Protein AF-A0A6A6HVJ6-F1 (afdb_monomer_lite)

Structure (mmCIF, N/CA/C/O backbone):
data_AF-A0A6A6HVJ6-F1
#
_entry.id   AF-A0A6A6HVJ6-F1
#
loop_
_atom_site.group_PDB
_atom_site.id
_atom_site.type_symbol
_atom_site.label_atom_id
_atom_site.label_alt_id
_atom_site.label_comp_id
_atom_site.label_asym_id
_atom_site.label_entity_id
_atom_site.label_seq_id
_atom_site.pdbx_PDB_ins_code
_atom_site.Cartn_x
_atom_site.Cartn_y
_atom_site.Cartn_z
_atom_site.occupancy
_atom_site.B_iso_or_equiv
_atom_site.auth_seq_id
_atom_site.auth_comp_id
_atom_site.auth_asym_id
_atom_site.auth_atom_id
_atom_site.pdbx_PDB_model_num
ATOM 1 N N . MET A 1 1 ? 24.520 -1.876 -23.883 1.00 37.31 1 MET A N 1
ATOM 2 C CA . MET A 1 1 ? 23.430 -0.886 -24.008 1.00 37.31 1 MET A CA 1
ATOM 3 C C . MET A 1 1 ? 22.952 -0.603 -22.599 1.00 37.31 1 MET A C 1
ATOM 5 O O . MET A 1 1 ? 22.192 -1.388 -22.052 1.00 37.31 1 MET A O 1
ATOM 9 N N . ASP A 1 2 ? 23.502 0.445 -21.994 1.00 38.22 2 ASP A N 1
ATOM 10 C CA . ASP A 1 2 ? 23.197 0.865 -20.628 1.00 38.22 2 ASP A CA 1
ATOM 11 C C . ASP A 1 2 ? 21.899 1.677 -20.615 1.00 38.22 2 ASP A C 1
ATOM 13 O O . ASP A 1 2 ? 21.881 2.836 -21.022 1.00 38.22 2 ASP A O 1
ATOM 17 N N . ILE A 1 3 ? 20.803 1.066 -20.157 1.00 42.09 3 ILE A N 1
ATOM 18 C CA . ILE A 1 3 ? 19.499 1.728 -19.949 1.00 42.09 3 ILE A CA 1
ATOM 19 C C . ILE A 1 3 ? 19.218 1.861 -18.440 1.00 42.09 3 ILE A C 1
ATOM 21 O O . ILE A 1 3 ? 18.097 1.693 -17.975 1.00 42.09 3 ILE A O 1
ATOM 25 N N . ALA A 1 4 ? 20.259 2.138 -17.649 1.00 41.81 4 ALA A N 1
ATOM 26 C CA . ALA A 1 4 ? 20.163 2.294 -16.192 1.00 41.81 4 ALA A CA 1
ATOM 27 C C . ALA A 1 4 ? 20.229 3.765 -15.721 1.00 41.81 4 ALA A C 1
ATOM 29 O O . ALA A 1 4 ? 20.281 4.031 -14.525 1.00 41.81 4 ALA A O 1
ATOM 30 N N . GLY A 1 5 ? 20.250 4.738 -16.640 1.00 39.44 5 GLY A N 1
ATOM 31 C CA . GLY A 1 5 ? 20.616 6.125 -16.315 1.00 39.44 5 GLY A CA 1
ATOM 32 C C . GLY A 1 5 ? 19.480 7.134 -16.121 1.00 39.44 5 GLY A C 1
ATOM 33 O O . GLY A 1 5 ? 19.751 8.261 -15.715 1.00 39.44 5 GLY A O 1
ATOM 34 N N . LEU A 1 6 ? 18.223 6.799 -16.425 1.00 41.31 6 LEU A N 1
ATOM 35 C CA . LEU A 1 6 ? 17.161 7.805 -16.550 1.00 41.31 6 LEU A CA 1
ATOM 36 C C . LEU A 1 6 ? 15.852 7.323 -15.916 1.00 41.31 6 LEU A C 1
ATOM 38 O O . LEU A 1 6 ? 15.055 6.686 -16.592 1.00 41.31 6 LEU A O 1
ATOM 42 N N . SER A 1 7 ? 15.656 7.602 -14.618 1.00 50.16 7 SER A N 1
ATOM 43 C CA . SER A 1 7 ? 14.341 7.856 -13.976 1.00 50.16 7 SER A CA 1
ATOM 44 C C . SER A 1 7 ? 14.437 7.981 -12.436 1.00 50.16 7 SER A C 1
ATOM 46 O O . SER A 1 7 ? 13.624 7.428 -11.704 1.00 50.16 7 SER A O 1
ATOM 48 N N . LEU A 1 8 ? 15.421 8.705 -11.894 1.00 47.09 8 LEU A N 1
ATOM 49 C CA . LEU A 1 8 ? 15.424 9.069 -10.459 1.00 47.09 8 LEU A CA 1
ATOM 50 C C . LEU A 1 8 ? 15.296 10.581 -10.224 1.00 47.09 8 LEU A C 1
ATOM 52 O O . LEU A 1 8 ? 14.905 11.008 -9.142 1.00 47.09 8 LEU A O 1
ATOM 56 N N . ARG A 1 9 ? 15.559 11.417 -11.240 1.00 44.53 9 ARG A N 1
ATOM 57 C CA . ARG A 1 9 ? 15.509 12.880 -11.082 1.00 44.53 9 ARG A CA 1
ATOM 58 C C . ARG A 1 9 ? 14.092 13.460 -11.028 1.00 44.53 9 ARG A C 1
ATOM 60 O O . ARG A 1 9 ? 13.904 14.429 -10.304 1.00 44.53 9 ARG A O 1
ATOM 67 N N . SER A 1 10 ? 13.098 12.862 -11.691 1.00 49.53 10 SER A N 1
ATOM 68 C CA . SER A 1 10 ? 11.711 13.363 -11.603 1.00 49.53 10 SER A CA 1
ATOM 69 C C . SER A 1 10 ? 11.019 13.013 -10.285 1.00 49.53 10 SER A C 1
ATOM 71 O O . SER A 1 10 ? 10.185 13.786 -9.825 1.00 49.53 10 SER A O 1
ATOM 73 N N . TYR A 1 11 ? 11.413 11.924 -9.615 1.00 47.44 11 TYR A N 1
ATOM 74 C CA . TYR A 1 11 ? 10.912 11.634 -8.267 1.00 47.44 11 TYR A CA 1
ATOM 75 C C . TYR A 1 11 ? 11.617 12.464 -7.193 1.00 47.44 11 TYR A C 1
ATOM 77 O O . TYR A 1 11 ? 10.998 12.767 -6.184 1.00 47.44 11 TYR A O 1
ATOM 85 N N . ALA A 1 12 ? 12.853 12.931 -7.410 1.00 47.81 12 ALA A N 1
ATOM 86 C CA . ALA A 1 12 ? 13.551 13.805 -6.459 1.00 47.81 12 ALA A CA 1
ATOM 87 C C . ALA A 1 12 ? 12.867 15.175 -6.251 1.00 47.81 12 ALA A C 1
ATOM 89 O O . ALA A 1 12 ? 13.083 15.813 -5.224 1.00 47.81 12 ALA A O 1
ATOM 90 N N . ALA A 1 13 ? 12.011 15.618 -7.180 1.00 50.09 13 ALA A N 1
ATOM 91 C CA . ALA A 1 13 ? 11.194 16.819 -6.986 1.00 50.09 13 ALA A CA 1
ATOM 92 C C . ALA A 1 13 ? 10.044 16.611 -5.973 1.00 50.09 13 ALA A C 1
ATOM 94 O O . ALA A 1 13 ? 9.566 17.584 -5.390 1.00 50.09 13 ALA A O 1
ATOM 95 N N . TYR A 1 14 ? 9.639 15.359 -5.717 1.00 49.19 14 TYR A N 1
ATOM 96 C CA . TYR A 1 14 ? 8.578 14.998 -4.764 1.00 49.19 14 TYR A CA 1
ATOM 97 C C . TYR A 1 14 ? 9.085 14.222 -3.538 1.00 49.19 14 TYR A C 1
ATOM 99 O O . TYR A 1 14 ? 8.512 14.343 -2.456 1.00 49.19 14 TYR A O 1
ATOM 107 N N . ALA A 1 15 ? 10.193 13.494 -3.666 1.00 46.84 15 ALA A N 1
ATOM 108 C CA . ALA A 1 15 ? 10.916 12.846 -2.582 1.00 46.84 15 ALA A CA 1
ATOM 109 C C . ALA A 1 15 ? 11.767 13.886 -1.842 1.00 46.84 15 ALA A C 1
ATOM 111 O O . ALA A 1 15 ? 12.997 13.901 -1.906 1.00 46.84 15 ALA A O 1
ATOM 112 N N . ARG A 1 16 ? 11.096 14.797 -1.130 1.00 42.62 16 ARG A N 1
ATOM 113 C CA . ARG A 1 16 ? 11.750 15.534 -0.049 1.00 42.62 16 ARG A CA 1
ATOM 114 C C . ARG A 1 16 ? 12.211 14.471 0.963 1.00 42.62 16 ARG A C 1
ATOM 116 O O . ARG A 1 16 ? 11.400 13.595 1.271 1.00 42.62 16 ARG A O 1
ATOM 123 N N . PRO A 1 17 ? 13.466 14.497 1.453 1.00 40.41 17 PRO A N 1
ATOM 124 C CA . PRO A 1 17 ? 13.902 13.556 2.478 1.00 40.41 17 PRO A CA 1
ATOM 125 C C . PRO A 1 17 ? 12.866 13.544 3.600 1.00 40.41 17 PRO A C 1
ATOM 127 O O . PRO A 1 17 ? 12.348 14.610 3.951 1.00 40.41 17 PRO A O 1
ATOM 130 N N . GLN A 1 18 ? 12.553 12.350 4.112 1.00 46.31 18 GLN A N 1
ATOM 131 C CA . GLN A 1 18 ? 11.909 12.155 5.408 1.00 46.31 18 GLN A CA 1
ATOM 132 C C . GLN A 1 18 ? 12.792 12.849 6.446 1.00 46.31 18 GLN A C 1
ATOM 134 O O . GLN A 1 18 ? 13.685 12.266 7.051 1.00 46.31 18 GLN A O 1
ATOM 139 N N . GLN A 1 19 ? 12.625 14.161 6.532 1.00 39.00 19 GLN A N 1
ATOM 140 C CA . GLN A 1 19 ? 13.153 14.987 7.579 1.00 39.00 19 GLN A CA 1
ATOM 141 C C . GLN A 1 19 ? 12.437 14.465 8.812 1.00 39.00 19 GLN A C 1
ATOM 143 O O . GLN A 1 19 ? 11.209 14.524 8.856 1.00 39.00 19 GLN A O 1
ATOM 148 N N . GLU A 1 20 ? 13.193 13.888 9.749 1.00 42.94 20 GLU A N 1
ATOM 149 C CA . GLU A 1 20 ? 12.744 13.720 11.125 1.00 42.94 20 GLU A CA 1
ATOM 150 C C . GLU A 1 20 ? 12.058 15.030 11.512 1.00 42.94 20 GLU A C 1
ATOM 152 O O . GLU A 1 20 ? 12.717 16.058 11.697 1.00 42.94 20 GLU A O 1
ATOM 157 N N . GLU A 1 21 ? 10.725 15.039 11.526 1.00 45.41 21 GLU A N 1
ATOM 158 C CA . GLU A 1 21 ? 9.978 16.163 12.052 1.00 45.41 21 GLU A CA 1
ATOM 159 C C . GLU A 1 21 ? 10.226 16.137 13.554 1.00 45.41 21 GLU A C 1
ATOM 161 O O . GLU A 1 21 ? 9.502 15.525 14.338 1.00 45.41 21 GLU A O 1
ATOM 166 N N . SER A 1 22 ? 11.312 16.798 13.956 1.00 46.75 22 SER A N 1
ATOM 167 C CA . SER A 1 22 ? 11.475 17.304 15.301 1.00 46.75 22 SER A CA 1
ATOM 168 C C . SER A 1 22 ? 10.216 18.110 15.597 1.00 46.75 22 SER A C 1
ATOM 170 O O . SER A 1 22 ? 9.992 19.179 15.021 1.00 46.75 22 SER A O 1
ATOM 172 N N . PHE A 1 23 ? 9.375 17.531 16.443 1.00 45.88 23 PHE A N 1
ATOM 173 C CA . PHE A 1 23 ? 8.134 18.083 16.949 1.00 45.88 23 PHE A CA 1
ATOM 174 C C . PHE A 1 23 ? 8.335 19.563 17.296 1.00 45.88 23 PHE A C 1
ATOM 176 O O . PHE A 1 23 ? 9.091 19.896 18.208 1.00 45.88 23 PHE A O 1
ATOM 183 N N . ASN A 1 24 ? 7.713 20.455 16.526 1.00 43.78 24 ASN A N 1
ATOM 184 C CA . ASN A 1 24 ? 7.862 21.897 16.673 1.00 43.78 24 ASN A CA 1
ATOM 185 C C . ASN A 1 24 ? 6.643 22.414 17.466 1.00 43.78 24 ASN A C 1
ATOM 187 O O . ASN A 1 24 ? 5.562 22.544 16.890 1.00 43.78 24 ASN A O 1
ATOM 191 N N . PRO A 1 25 ? 6.748 22.689 18.782 1.00 51.06 25 PRO A N 1
ATOM 192 C CA . PRO A 1 25 ? 5.587 22.943 19.648 1.00 51.06 25 PRO A CA 1
ATOM 193 C C . PRO A 1 25 ? 4.913 24.317 19.450 1.00 51.06 25 PRO A C 1
ATOM 195 O O . PRO A 1 25 ? 4.050 24.693 20.237 1.00 51.06 25 PRO A O 1
ATOM 198 N N . TRP A 1 26 ? 5.277 25.081 18.415 1.00 49.66 26 TRP A N 1
ATOM 199 C CA . TRP A 1 26 ? 4.884 26.489 18.267 1.00 49.66 26 TRP A CA 1
ATOM 200 C C . TRP A 1 26 ? 3.811 26.777 17.202 1.00 49.66 26 TRP A C 1
ATOM 202 O O . TRP A 1 26 ? 3.465 27.937 17.002 1.00 49.66 26 TRP A O 1
ATOM 212 N N . LEU A 1 27 ? 3.226 25.759 16.560 1.00 50.38 27 LEU A N 1
ATOM 213 C CA . LEU A 1 27 ? 2.151 25.933 15.560 1.00 50.38 27 LEU A CA 1
ATOM 214 C C . LEU A 1 27 ? 0.744 25.548 16.057 1.00 50.38 27 LEU A C 1
ATOM 216 O O . LEU A 1 27 ? -0.148 25.263 15.265 1.00 50.38 27 LEU A O 1
ATOM 220 N N . ALA A 1 28 ? 0.508 25.613 17.369 1.00 47.09 28 ALA A N 1
ATOM 221 C CA . ALA A 1 28 ? -0.834 25.571 17.952 1.00 47.09 28 ALA A CA 1
ATOM 222 C C . ALA A 1 28 ? -1.343 26.993 18.256 1.00 47.09 28 ALA A C 1
ATOM 224 O O . ALA A 1 28 ? -1.567 27.361 19.407 1.00 47.09 28 ALA A O 1
ATOM 225 N N . SER A 1 29 ? -1.513 27.821 17.225 1.00 55.47 29 SER A N 1
ATOM 226 C CA . SER A 1 29 ? -2.163 29.134 17.346 1.00 55.47 29 SER A CA 1
ATOM 227 C C . SER A 1 29 ? -3.216 29.324 16.251 1.00 55.47 29 SER A C 1
ATOM 229 O O . SER A 1 29 ? -3.103 30.151 15.354 1.00 55.47 29 SER A O 1
ATOM 231 N N . GLY A 1 30 ? -4.286 28.530 16.353 1.00 41.16 30 GLY A N 1
ATOM 232 C CA . GLY A 1 30 ? -5.532 28.694 15.604 1.00 41.16 30 GLY A CA 1
ATOM 233 C C . GLY A 1 30 ? -6.739 28.292 16.471 1.00 41.16 30 GLY A C 1
ATOM 234 O O . GLY A 1 30 ? -6.622 27.359 17.267 1.00 41.16 30 GLY A O 1
ATOM 235 N N . PRO A 1 31 ? -7.893 28.978 16.371 1.00 43.53 31 PRO A N 1
ATOM 236 C CA . PRO A 1 31 ? -8.932 29.043 17.415 1.00 43.53 31 PRO A CA 1
ATOM 237 C C . PRO A 1 31 ? -9.803 27.783 17.619 1.00 43.53 31 PRO A C 1
ATOM 239 O O . PRO A 1 31 ? -10.848 27.863 18.258 1.00 43.53 31 PRO A O 1
ATOM 242 N N . ILE A 1 32 ? -9.383 26.605 17.150 1.00 44.62 32 ILE A N 1
ATOM 243 C CA . ILE A 1 32 ? -10.131 25.340 17.327 1.00 44.62 32 ILE A CA 1
ATOM 244 C C . ILE A 1 32 ? -9.675 24.573 18.592 1.00 44.62 32 ILE A C 1
ATOM 246 O O . ILE A 1 32 ? -10.162 23.491 18.893 1.00 44.62 32 ILE A O 1
ATOM 250 N N . ALA A 1 33 ? -8.812 25.167 19.424 1.00 43.62 33 ALA A N 1
ATOM 251 C CA . ALA A 1 33 ? -8.466 24.637 20.751 1.00 43.62 33 ALA A CA 1
ATOM 252 C C . ALA A 1 33 ? -9.385 25.131 21.895 1.00 43.62 33 ALA A C 1
ATOM 254 O O . ALA A 1 33 ? -9.113 24.863 23.066 1.00 43.62 33 ALA A O 1
ATOM 255 N N . ILE A 1 34 ? -10.500 25.813 21.601 1.00 45.81 34 ILE A N 1
ATOM 256 C CA . ILE A 1 34 ? -11.494 26.220 22.614 1.00 45.81 34 ILE A CA 1
ATOM 257 C C . ILE A 1 34 ? -12.545 25.114 22.788 1.00 45.81 34 ILE A C 1
ATOM 259 O O . ILE A 1 34 ? -13.734 25.308 22.575 1.00 45.81 34 ILE A O 1
ATOM 263 N N . LEU A 1 35 ? -12.099 23.915 23.152 1.00 41.91 35 LEU A N 1
ATOM 264 C CA . LEU A 1 35 ? -12.970 22.917 23.792 1.00 41.91 35 LEU A CA 1
ATOM 265 C C . LEU A 1 35 ? -12.212 21.922 24.681 1.00 41.91 35 LEU A C 1
ATOM 267 O O . LEU A 1 35 ? -12.839 21.159 25.405 1.00 41.91 35 LEU A O 1
ATOM 271 N N . GLN A 1 36 ? -10.877 21.997 24.734 1.00 45.00 36 GLN A N 1
ATOM 272 C CA . GLN A 1 36 ? -10.048 21.204 25.653 1.00 45.00 36 GLN A CA 1
ATOM 273 C C . GLN A 1 36 ? -9.390 22.017 26.783 1.00 45.00 36 GLN A C 1
ATOM 275 O O . GLN A 1 36 ? -8.525 21.508 27.489 1.00 45.00 36 GLN A O 1
ATOM 280 N N . VAL A 1 37 ? -9.824 23.264 27.004 1.00 40.09 37 VAL A N 1
ATOM 281 C CA . VAL A 1 37 ? -9.309 24.134 28.086 1.00 40.09 37 VAL A CA 1
ATOM 282 C C . VAL A 1 37 ? -10.332 24.366 29.215 1.00 40.09 37 VAL A C 1
ATOM 284 O O . VAL A 1 37 ? -9.976 24.876 30.271 1.00 40.09 37 VAL A O 1
ATOM 287 N N . ILE A 1 38 ? -11.576 23.889 29.088 1.00 42.94 38 ILE A N 1
ATOM 288 C CA . ILE A 1 38 ? -12.600 23.979 30.153 1.00 42.94 38 ILE A CA 1
ATOM 289 C C . ILE A 1 38 ? -12.773 22.625 30.867 1.00 42.94 38 ILE A C 1
ATOM 291 O O . ILE A 1 38 ? -13.880 22.150 31.061 1.00 42.94 38 ILE A O 1
ATOM 295 N N . LEU A 1 39 ? -11.675 21.958 31.230 1.00 44.72 39 LEU A N 1
ATOM 296 C CA . LEU A 1 39 ? -11.676 20.871 32.232 1.00 44.72 39 LEU A CA 1
ATOM 297 C C . LEU A 1 39 ? -10.407 20.896 33.107 1.00 44.72 39 LEU A C 1
ATOM 299 O O . LEU A 1 39 ? -9.991 19.882 33.662 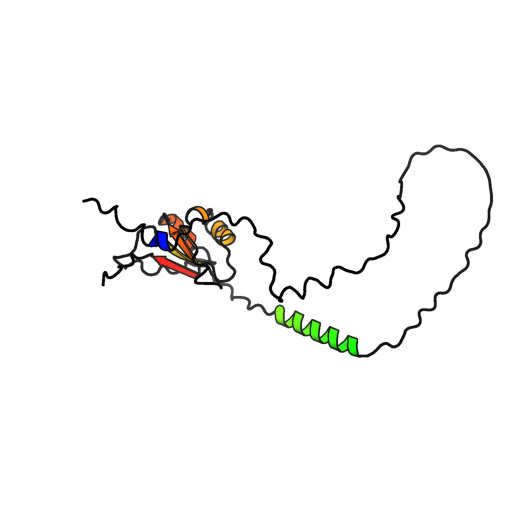1.00 44.72 39 LEU A O 1
ATOM 303 N N . ARG A 1 40 ? -9.757 22.057 33.239 1.00 50.00 40 ARG A N 1
ATOM 304 C CA . ARG A 1 40 ? -8.619 22.247 34.152 1.00 50.00 40 ARG A CA 1
ATOM 305 C C . ARG A 1 40 ? -8.670 23.613 34.821 1.00 50.00 40 ARG A C 1
ATOM 307 O O . ARG A 1 40 ? -7.790 24.428 34.602 1.00 50.00 40 ARG A O 1
ATOM 314 N N . HIS A 1 41 ? -9.697 23.869 35.623 1.00 47.16 41 HIS A N 1
ATOM 315 C CA . HIS A 1 41 ? -9.572 24.780 36.764 1.00 47.16 41 HIS A CA 1
ATOM 316 C C . HIS A 1 41 ? -10.798 24.659 37.677 1.00 47.16 41 HIS A C 1
ATOM 318 O O . HIS A 1 41 ? -11.605 25.571 37.784 1.00 47.16 41 HIS A O 1
ATOM 324 N N . GLU A 1 42 ? -10.923 23.535 38.378 1.00 43.47 42 GLU A N 1
ATOM 325 C CA . GLU A 1 42 ? -11.454 23.602 39.738 1.00 43.47 42 GLU A CA 1
ATOM 326 C C . GLU A 1 42 ? -10.348 23.128 40.669 1.00 43.47 42 GLU A C 1
ATOM 328 O O . GLU A 1 42 ? -10.044 21.942 40.787 1.00 43.47 42 GLU A O 1
ATOM 333 N N . SER A 1 43 ? -9.675 24.111 41.265 1.00 47.31 43 SER A N 1
ATOM 334 C CA . SER A 1 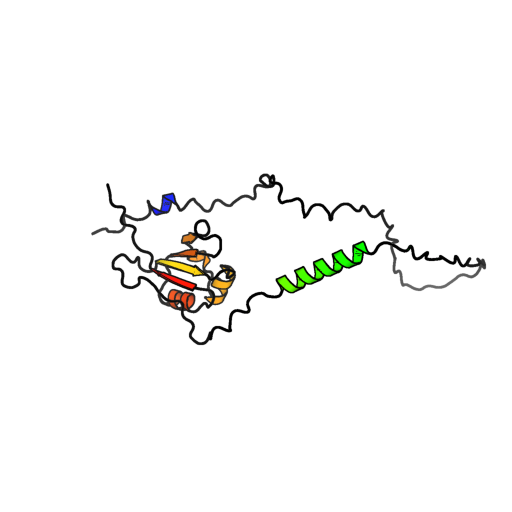43 ? -8.837 23.916 42.432 1.00 47.31 43 SER A CA 1
ATOM 335 C C . SER A 1 43 ? -9.733 23.411 43.560 1.00 47.31 43 SER A C 1
ATOM 337 O O . SER A 1 43 ? -10.387 24.194 44.252 1.00 47.31 43 SER A O 1
ATOM 339 N N . LEU A 1 44 ? -9.780 22.098 43.740 1.00 53.81 44 LEU A N 1
ATOM 340 C CA . LEU A 1 44 ? -10.210 21.542 45.009 1.00 53.81 44 LEU A CA 1
ATOM 341 C C . LEU A 1 44 ? -9.165 21.938 46.065 1.00 53.81 44 LEU A C 1
ATOM 343 O O . LEU A 1 44 ? -7.962 21.856 45.789 1.00 53.81 44 LEU A O 1
ATOM 347 N N . PRO A 1 45 ? -9.584 22.406 47.253 1.00 53.97 45 PRO A N 1
ATOM 348 C CA . PRO A 1 45 ? -8.652 22.698 48.330 1.00 53.97 45 PRO A CA 1
ATOM 349 C C . PRO A 1 45 ? -7.918 21.416 48.754 1.00 53.97 45 PRO A C 1
ATOM 351 O O . PRO A 1 45 ? -8.449 20.313 48.583 1.00 53.97 45 PRO A O 1
ATOM 354 N N . PRO A 1 46 ? -6.707 21.541 49.321 1.00 49.59 46 PRO A N 1
ATOM 355 C CA . PRO A 1 46 ? -5.918 20.397 49.747 1.00 49.59 46 PRO A CA 1
ATOM 356 C C . PRO A 1 46 ? -6.655 19.663 50.869 1.00 49.59 46 PRO A C 1
ATOM 358 O O . PRO A 1 46 ? -6.708 20.112 52.015 1.00 49.59 46 PRO A O 1
ATOM 361 N N . ILE A 1 47 ? -7.236 18.515 50.528 1.00 48.47 47 ILE A N 1
ATOM 362 C CA . ILE A 1 47 ? -7.638 17.518 51.510 1.00 48.47 47 ILE A CA 1
ATOM 363 C C . ILE A 1 47 ? -6.333 16.953 52.059 1.00 48.47 47 ILE A C 1
ATOM 365 O O . ILE A 1 47 ? -5.569 16.304 51.346 1.00 48.47 47 ILE A O 1
ATOM 369 N N . TRP A 1 48 ? -6.065 17.249 53.325 1.00 46.25 48 TRP A N 1
ATOM 370 C CA . TRP A 1 48 ? -5.015 16.608 54.094 1.00 46.25 48 TRP A CA 1
ATOM 371 C C . TRP A 1 48 ? -5.245 15.096 54.052 1.00 46.25 48 TRP A C 1
ATOM 373 O O . TRP A 1 48 ? -6.175 14.579 54.669 1.00 46.25 48 TRP A O 1
ATOM 383 N N . THR A 1 49 ? -4.409 14.378 53.306 1.00 44.91 49 THR A N 1
ATOM 384 C CA . THR A 1 49 ? -4.285 12.928 53.420 1.00 44.91 49 THR A CA 1
ATOM 385 C C . THR A 1 49 ? -3.672 12.632 54.780 1.00 44.91 49 THR A C 1
ATOM 387 O O . THR A 1 49 ? -2.459 12.739 54.967 1.00 44.91 49 THR A O 1
ATOM 390 N N . ALA A 1 50 ? -4.521 12.306 55.751 1.00 43.25 50 ALA A N 1
ATOM 391 C CA . ALA A 1 50 ? -4.086 11.680 56.985 1.00 43.25 50 ALA A CA 1
ATOM 392 C C . ALA A 1 50 ? -3.412 10.349 56.626 1.00 43.25 50 ALA A C 1
ATOM 394 O O . ALA A 1 50 ? -4.027 9.454 56.046 1.00 43.25 50 ALA A O 1
ATOM 395 N N . SER A 1 51 ? -2.121 10.268 56.932 1.00 47.56 51 SER A N 1
ATOM 396 C CA . SER A 1 51 ? -1.311 9.062 56.833 1.00 47.56 51 SER A CA 1
ATOM 397 C C . SER A 1 51 ? -1.912 7.986 57.740 1.00 47.56 51 SER A C 1
ATOM 399 O O . SER A 1 51 ? -1.903 8.131 58.963 1.00 47.56 51 SER A O 1
ATOM 401 N N . LEU A 1 52 ? -2.468 6.924 57.152 1.00 49.06 52 LEU A N 1
ATOM 402 C CA . LEU A 1 52 ? -2.903 5.742 57.890 1.00 49.06 52 LEU A CA 1
ATOM 403 C C . LEU A 1 52 ? -1.697 4.804 58.030 1.00 49.06 52 LEU A C 1
ATOM 405 O O . LEU A 1 52 ? -1.478 3.907 57.217 1.00 49.06 52 LEU A O 1
ATOM 409 N N . ALA A 1 53 ? -0.882 5.055 59.055 1.00 46.81 53 ALA A N 1
ATOM 410 C CA . ALA A 1 53 ? 0.112 4.101 59.522 1.00 46.81 53 ALA A CA 1
ATOM 411 C C . ALA A 1 53 ? -0.618 2.848 60.025 1.00 46.81 53 ALA A C 1
ATOM 413 O O . ALA A 1 53 ? -1.408 2.912 60.966 1.00 46.81 53 ALA A O 1
ATOM 414 N N . THR A 1 54 ? -0.377 1.716 59.367 1.00 50.28 54 THR A N 1
ATOM 415 C CA . THR A 1 54 ? -0.828 0.405 59.838 1.00 50.28 54 THR A CA 1
ATOM 416 C C . THR A 1 54 ? 0.356 -0.255 60.535 1.00 50.28 54 THR A C 1
ATOM 418 O O . THR A 1 54 ? 1.064 -1.054 59.932 1.00 50.28 54 THR A O 1
ATOM 421 N N . ASP A 1 55 ? 0.595 0.120 61.791 1.00 42.41 55 ASP A N 1
ATOM 422 C CA . ASP A 1 55 ? 1.472 -0.640 62.680 1.00 42.41 55 ASP A CA 1
ATOM 423 C C . ASP A 1 55 ? 0.637 -1.707 63.387 1.00 42.41 55 ASP A C 1
ATOM 425 O O . ASP A 1 55 ? -0.230 -1.418 64.213 1.00 42.41 55 ASP A O 1
ATOM 429 N N . ALA A 1 56 ? 0.913 -2.963 63.050 1.00 51.12 56 ALA A N 1
ATOM 430 C CA . ALA A 1 56 ? 0.457 -4.125 63.789 1.00 51.12 56 ALA A CA 1
ATOM 431 C C . ALA A 1 56 ? 1.684 -4.836 64.370 1.00 51.12 56 ALA A C 1
ATOM 433 O O . ALA A 1 56 ? 2.330 -5.631 63.694 1.00 51.12 56 ALA A O 1
ATOM 434 N N . SER A 1 57 ? 2.000 -4.566 65.636 1.00 51.56 57 SER A N 1
ATOM 435 C CA . SER A 1 57 ? 2.788 -5.482 66.463 1.00 51.56 57 SER A CA 1
ATOM 436 C C . SER A 1 57 ? 2.506 -5.232 67.943 1.00 51.56 57 SER A C 1
ATOM 438 O O . SER A 1 57 ? 2.839 -4.196 68.509 1.00 51.56 57 SER A O 1
ATOM 440 N N . LEU A 1 58 ? 1.860 -6.228 68.537 1.00 51.97 58 LEU A N 1
ATOM 441 C CA . LEU A 1 58 ? 1.438 -6.367 69.926 1.00 51.97 58 LEU A CA 1
ATOM 442 C C . LEU A 1 58 ? 2.570 -6.166 70.950 1.00 51.97 58 LEU A C 1
ATOM 444 O O . LEU A 1 58 ? 3.625 -6.780 70.823 1.00 51.97 58 LEU A O 1
ATOM 448 N N . SER A 1 59 ? 2.285 -5.443 72.041 1.00 50.72 59 SER A N 1
ATOM 449 C CA . SER A 1 59 ? 2.728 -5.809 73.400 1.00 50.72 59 SER A CA 1
ATOM 450 C C . SER A 1 59 ? 1.932 -5.034 74.474 1.00 50.72 59 SER A C 1
ATOM 452 O O . SER A 1 59 ? 1.613 -3.866 74.241 1.00 50.72 59 SER A O 1
ATOM 454 N N . PRO A 1 60 ? 1.568 -5.636 75.629 1.00 61.97 60 PRO A N 1
ATOM 455 C CA . PRO A 1 60 ? 0.579 -5.081 76.548 1.00 61.97 60 PRO A CA 1
ATOM 456 C C . PRO A 1 60 ? 1.209 -4.479 77.812 1.00 61.97 60 PRO A C 1
ATOM 458 O O . PRO A 1 60 ? 2.030 -5.117 78.463 1.00 61.97 60 PRO A O 1
ATOM 461 N N . ASN A 1 61 ? 0.759 -3.287 78.209 1.00 44.81 61 ASN A N 1
ATOM 462 C CA . ASN A 1 61 ? 0.375 -2.949 79.588 1.00 44.81 61 ASN A CA 1
ATOM 463 C C . ASN A 1 61 ? 0.169 -1.440 79.721 1.00 44.81 61 ASN A C 1
ATOM 465 O O . ASN A 1 61 ? 1.086 -0.672 79.457 1.00 44.81 61 ASN A O 1
ATOM 469 N N . SER A 1 62 ? -1.003 -1.040 80.214 1.00 40.88 62 SER A N 1
ATOM 470 C CA . SER A 1 62 ? -1.159 -0.096 81.332 1.00 40.88 62 SER A CA 1
ATOM 471 C C . SER A 1 62 ? -2.523 0.598 81.262 1.00 40.88 62 SER A C 1
ATOM 473 O O . SER A 1 62 ? -2.779 1.467 80.438 1.00 40.88 62 SER A O 1
ATOM 475 N N . THR A 1 63 ? -3.395 0.138 82.153 1.00 50.56 63 THR A N 1
ATOM 476 C CA . THR A 1 63 ? -4.355 0.880 82.981 1.00 50.56 63 THR A CA 1
ATOM 477 C C . THR A 1 63 ? -4.641 2.370 82.714 1.00 50.56 63 THR A C 1
ATOM 479 O O . THR A 1 63 ? -3.753 3.213 82.777 1.00 50.56 63 THR A O 1
ATOM 482 N N . ASN A 1 64 ? -5.956 2.646 82.724 1.00 51.19 64 ASN A N 1
ATOM 483 C CA . ASN A 1 64 ? -6.646 3.823 83.279 1.00 51.19 64 ASN A CA 1
ATOM 484 C C . ASN A 1 64 ? -6.615 5.143 82.484 1.00 51.19 64 ASN A C 1
ATOM 486 O O . ASN A 1 64 ? -5.650 5.890 82.557 1.00 51.19 64 ASN A O 1
ATOM 490 N N . GLN A 1 65 ? -7.758 5.543 81.909 1.00 40.59 65 GLN A N 1
ATOM 491 C CA . GLN A 1 65 ? -8.679 6.509 82.544 1.00 40.59 65 GLN A CA 1
ATOM 492 C C . GLN A 1 65 ? -9.827 6.938 81.615 1.00 40.59 65 GLN A C 1
ATOM 494 O O . GLN A 1 65 ? -9.678 7.074 80.405 1.00 40.59 65 GLN A O 1
ATOM 499 N N . LEU A 1 66 ? -10.984 7.140 82.248 1.00 51.19 66 LEU A N 1
ATOM 500 C CA . LEU A 1 66 ? -12.232 7.656 81.699 1.00 51.19 66 LEU A CA 1
ATOM 501 C C . LEU A 1 66 ? -12.066 9.056 81.088 1.00 51.19 66 LEU A C 1
ATOM 503 O O . LEU A 1 66 ? -11.498 9.940 81.720 1.00 51.19 66 LEU A O 1
ATOM 507 N N . SER A 1 67 ? -12.747 9.311 79.971 1.00 45.09 67 SER A N 1
ATOM 508 C CA . SER A 1 67 ? -13.448 10.586 79.792 1.00 45.09 67 SER A CA 1
ATOM 509 C C . SER A 1 67 ? -14.607 10.411 78.815 1.00 45.09 67 SER A C 1
ATOM 511 O O . SER A 1 67 ? -14.424 10.047 77.655 1.00 45.09 67 SER A O 1
ATOM 513 N N . ALA A 1 68 ? -15.817 10.608 79.329 1.00 54.59 68 ALA A N 1
ATOM 514 C CA . ALA A 1 68 ? -17.051 10.586 78.569 1.00 54.59 68 ALA A CA 1
ATOM 515 C C . ALA A 1 68 ? -17.170 11.878 77.752 1.00 54.59 68 ALA A C 1
ATOM 517 O O . ALA A 1 68 ? -17.147 12.967 78.321 1.00 54.59 68 ALA A O 1
ATOM 518 N N . HIS A 1 69 ? -17.361 11.762 76.437 1.00 45.03 69 HIS A N 1
ATOM 519 C CA . HIS A 1 69 ? -17.807 12.882 75.617 1.00 45.03 69 HIS A CA 1
ATOM 520 C C . HIS A 1 69 ? -19.020 12.470 74.782 1.00 45.03 69 HIS A C 1
ATOM 522 O O . HIS A 1 69 ? -18.999 11.495 74.034 1.00 45.03 69 HIS A O 1
ATOM 528 N N . VAL A 1 70 ? -20.100 13.217 74.983 1.00 58.38 70 VAL A N 1
ATOM 529 C CA . VAL A 1 70 ? -21.421 13.055 74.372 1.00 58.38 70 VAL A CA 1
ATOM 530 C C . VAL A 1 70 ? -21.358 13.413 72.878 1.00 58.38 70 VAL A C 1
ATOM 532 O O . VAL A 1 70 ? -20.759 14.443 72.555 1.00 58.38 70 VAL A O 1
ATOM 535 N N . PRO A 1 71 ? -21.984 12.639 71.968 1.00 54.06 71 PRO A N 1
ATOM 536 C CA . PRO A 1 71 ? -22.140 13.038 70.574 1.00 54.06 71 PRO A CA 1
ATOM 537 C C . PRO A 1 71 ? -23.383 13.926 70.394 1.00 54.06 71 PRO A C 1
ATOM 539 O O . PRO A 1 71 ? -24.510 13.518 70.677 1.00 54.06 71 PRO A O 1
ATOM 542 N N . THR A 1 72 ? -23.191 15.145 69.894 1.00 54.69 72 THR A N 1
ATOM 543 C CA . THR A 1 72 ? -24.272 16.011 69.409 1.00 54.69 72 THR A CA 1
ATOM 544 C C . THR A 1 72 ? -24.677 15.598 67.994 1.00 54.69 72 THR A C 1
ATOM 546 O O . THR A 1 72 ? -23.885 15.617 67.055 1.00 54.69 72 THR A O 1
ATOM 549 N N . CYS A 1 73 ? -25.943 15.206 67.853 1.00 47.75 73 CYS A N 1
ATOM 550 C CA . CYS A 1 73 ? -26.582 14.852 66.592 1.00 47.75 73 CYS A CA 1
ATOM 551 C C . CYS A 1 73 ? -26.954 16.132 65.827 1.00 47.75 73 CYS A C 1
ATOM 553 O O . CYS A 1 73 ? -27.960 16.775 66.128 1.00 47.75 73 CYS A O 1
ATOM 555 N N . THR A 1 74 ? -26.138 16.516 64.845 1.00 56.62 74 THR A N 1
ATOM 556 C CA . THR A 1 74 ? -26.437 17.640 63.947 1.00 56.62 74 THR A CA 1
ATOM 557 C C . THR A 1 74 ? -27.287 17.144 62.782 1.00 56.62 74 THR A C 1
ATOM 559 O O . THR A 1 74 ? -26.786 16.578 61.812 1.00 56.62 74 THR A O 1
ATOM 562 N N . THR A 1 75 ? -28.596 17.354 62.887 1.00 57.56 75 THR A N 1
ATOM 563 C CA . THR A 1 75 ? -29.577 17.077 61.833 1.00 57.56 75 THR A CA 1
ATOM 564 C C . THR A 1 75 ? -29.399 18.070 60.684 1.00 57.56 75 THR A C 1
ATOM 566 O O . THR A 1 75 ? -29.835 19.219 60.755 1.00 57.56 75 THR A O 1
ATOM 569 N N . MET A 1 76 ? -28.745 17.630 59.610 1.00 46.84 76 MET A N 1
ATOM 570 C CA . MET A 1 76 ? -28.553 18.423 58.399 1.00 46.84 76 MET A CA 1
ATOM 571 C C . MET A 1 76 ? -29.802 18.305 57.514 1.00 46.84 76 MET A C 1
ATOM 573 O O . MET A 1 76 ? -30.057 17.279 56.887 1.00 46.84 76 MET A O 1
ATOM 577 N N . SER A 1 77 ? -30.618 19.358 57.506 1.00 49.75 77 SER A N 1
ATOM 578 C CA . SER A 1 77 ? -31.812 19.450 56.664 1.00 49.75 77 SER A CA 1
ATOM 579 C C . SER A 1 77 ? -31.406 19.786 55.228 1.00 49.75 77 SER A C 1
ATOM 581 O O . SER A 1 77 ? -30.954 20.895 54.946 1.00 49.75 77 SER A O 1
ATOM 583 N N . ILE A 1 78 ? -31.563 18.826 54.314 1.00 52.38 78 ILE A N 1
ATOM 584 C CA . ILE A 1 78 ? -31.347 19.016 52.876 1.00 52.38 78 ILE A CA 1
ATOM 585 C C . ILE A 1 78 ? -32.580 19.729 52.308 1.00 52.38 78 ILE A C 1
ATOM 587 O O . ILE A 1 78 ? -33.610 19.114 52.034 1.00 52.38 78 ILE A O 1
ATOM 591 N N . LEU A 1 79 ? -32.485 21.050 52.151 1.00 50.22 79 LEU A N 1
ATOM 592 C CA . LEU A 1 79 ? -33.482 21.844 51.439 1.00 50.22 79 LEU A CA 1
ATOM 593 C C . LEU A 1 79 ? -33.379 21.548 49.937 1.00 50.22 79 LEU A C 1
ATOM 595 O O . LEU A 1 79 ? -32.499 22.053 49.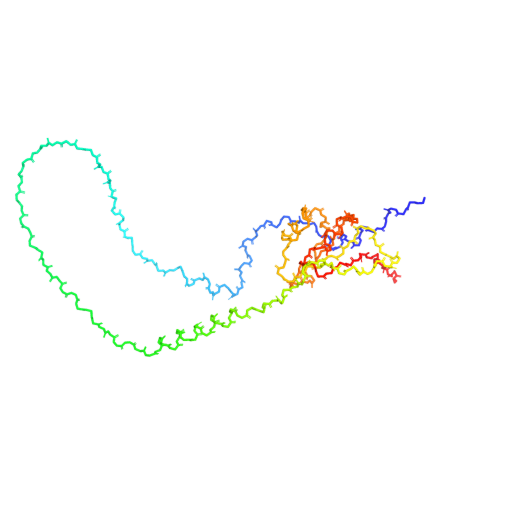236 1.00 50.22 79 LEU A O 1
ATOM 599 N N . PHE A 1 80 ? -34.305 20.721 49.448 1.00 47.16 80 PHE A N 1
ATOM 600 C CA . PHE A 1 80 ? -34.544 20.484 48.027 1.00 47.16 80 PHE A CA 1
ATOM 601 C C . PHE A 1 80 ? -34.975 21.801 47.368 1.00 47.16 80 PHE A C 1
ATOM 603 O O . PHE A 1 80 ? -36.143 22.193 47.364 1.00 47.16 80 PHE A O 1
ATOM 610 N N . THR A 1 81 ? -33.994 22.527 46.842 1.00 46.09 81 THR A N 1
ATOM 611 C CA . THR A 1 81 ? -34.222 23.795 46.158 1.00 46.09 81 THR A CA 1
ATOM 612 C C . THR A 1 81 ? -34.706 23.483 44.746 1.00 46.09 81 THR A C 1
ATOM 614 O O . THR A 1 81 ? -33.977 22.925 43.928 1.00 46.09 81 THR A O 1
ATOM 617 N N . ARG A 1 82 ? -35.972 23.817 44.487 1.00 55.19 82 ARG A N 1
ATOM 618 C CA . ARG A 1 82 ? -36.736 23.632 43.245 1.00 55.19 82 ARG A CA 1
ATOM 619 C C . ARG A 1 82 ? -36.069 24.384 42.074 1.00 55.19 82 ARG A C 1
ATOM 621 O O . ARG A 1 82 ? -36.448 25.505 41.750 1.00 55.19 82 ARG A O 1
ATOM 628 N N . ARG A 1 83 ? -35.035 23.792 41.465 1.00 52.41 83 ARG A N 1
ATOM 629 C CA . ARG A 1 83 ? -34.286 24.345 40.322 1.00 52.41 83 ARG A CA 1
ATOM 630 C C . ARG A 1 83 ? -34.803 23.781 38.993 1.00 52.41 83 ARG A C 1
ATOM 632 O O . ARG A 1 83 ? -34.606 22.619 38.675 1.00 52.41 83 ARG A O 1
ATOM 639 N N . THR A 1 84 ? -35.504 24.666 38.286 1.00 50.00 84 THR A N 1
ATOM 640 C CA . THR A 1 84 ? -35.524 24.910 36.831 1.00 50.00 84 THR A CA 1
ATOM 641 C C . THR A 1 84 ? -35.572 23.722 35.837 1.00 50.00 84 THR A C 1
ATOM 643 O O . THR A 1 84 ? -34.629 22.942 35.736 1.00 50.00 84 THR A O 1
ATOM 646 N N . PRO A 1 85 ? -36.586 23.672 34.943 1.00 55.88 85 PRO A N 1
ATOM 647 C CA . PRO A 1 85 ? -36.735 22.636 33.906 1.00 55.88 85 PRO A CA 1
ATOM 648 C C . PRO A 1 85 ? -35.702 22.702 32.759 1.00 55.88 85 PRO A C 1
ATOM 650 O O . PRO A 1 85 ? -35.731 21.867 31.859 1.00 55.88 85 PRO A O 1
ATOM 653 N N . LEU A 1 86 ? -34.768 23.661 32.774 1.00 55.22 86 LEU A N 1
ATOM 654 C CA . LEU A 1 86 ? -33.750 23.835 31.726 1.00 55.22 86 LEU A CA 1
ATOM 655 C C . LEU A 1 86 ? -32.727 22.685 31.662 1.00 55.22 86 LEU A C 1
ATOM 657 O O . LEU A 1 86 ? -32.214 22.388 30.586 1.00 55.22 86 LEU A O 1
ATOM 661 N N . PHE A 1 87 ? -32.472 21.988 32.773 1.00 54.72 87 PHE A N 1
ATOM 662 C CA . PHE A 1 87 ? -31.534 20.856 32.797 1.00 54.72 87 PHE A CA 1
ATOM 663 C C . PHE A 1 87 ? -32.088 19.582 32.133 1.00 54.72 87 PHE A C 1
ATOM 665 O O . PHE A 1 87 ? -31.319 18.765 31.621 1.00 54.72 87 PHE A O 1
ATOM 672 N N . ALA A 1 88 ? -33.413 19.421 32.080 1.00 58.22 88 ALA A N 1
ATOM 673 C CA . ALA A 1 88 ? -34.039 18.253 31.460 1.00 58.22 88 ALA A CA 1
ATOM 674 C C . ALA A 1 88 ? -33.885 18.253 29.926 1.00 58.22 88 ALA A C 1
ATOM 676 O O . ALA A 1 88 ? -33.655 17.208 29.327 1.00 58.22 88 ALA A O 1
ATOM 677 N N . PHE A 1 89 ? -33.941 19.421 29.280 1.00 58.22 89 PHE A N 1
ATOM 678 C CA . PHE A 1 89 ? -33.794 19.514 27.821 1.00 58.22 89 PHE A CA 1
ATOM 679 C C . PHE A 1 89 ? -32.347 19.305 27.348 1.00 58.22 89 PHE A C 1
ATOM 681 O O . PHE A 1 89 ? -32.119 18.695 26.304 1.00 58.22 89 PHE A O 1
ATOM 688 N N . LEU A 1 90 ? -31.362 19.749 28.136 1.00 59.81 90 LEU A N 1
ATOM 689 C CA . LEU A 1 90 ? -29.937 19.598 27.821 1.00 59.81 90 LEU A CA 1
ATOM 690 C C . LEU A 1 90 ? -29.497 18.126 27.825 1.00 59.81 90 LEU A C 1
ATOM 692 O O . LEU A 1 90 ? -28.816 17.680 26.902 1.00 59.81 90 LEU A O 1
ATOM 696 N N . THR A 1 91 ? -29.947 17.362 28.823 1.00 63.88 91 THR A N 1
ATOM 697 C CA . THR A 1 91 ? -29.644 15.926 28.945 1.00 63.88 91 THR A CA 1
ATOM 698 C C . THR A 1 91 ? -30.297 15.097 27.839 1.00 63.88 91 THR A C 1
ATOM 700 O O . THR A 1 91 ? -29.656 14.199 27.294 1.00 63.88 91 THR A O 1
ATOM 703 N N . LEU A 1 92 ? -31.525 15.439 27.435 1.00 62.34 92 LEU A N 1
ATOM 704 C CA . LEU A 1 92 ? -32.210 14.748 26.342 1.00 62.34 92 LEU A CA 1
ATOM 705 C C . LEU A 1 92 ? -31.535 15.002 24.983 1.00 62.34 92 LEU A C 1
ATOM 707 O O . LEU A 1 92 ? -31.392 14.074 24.190 1.00 62.34 92 LEU A O 1
ATOM 711 N N . SER A 1 93 ? -31.069 16.233 24.724 1.00 67.56 93 SER A N 1
ATOM 712 C CA . SER A 1 93 ? -30.365 16.547 23.471 1.00 67.56 93 SER A CA 1
ATOM 713 C C . SER A 1 93 ? -29.011 15.831 23.372 1.00 67.56 93 SER A C 1
ATOM 715 O O . SER A 1 93 ? -28.667 15.316 22.310 1.00 67.56 93 SER A O 1
ATOM 717 N N . LEU A 1 94 ? -28.286 15.704 24.493 1.00 66.06 94 LEU A N 1
ATOM 718 C CA . LEU A 1 94 ? -27.017 14.975 24.547 1.00 66.06 94 LEU A CA 1
ATOM 719 C C . LEU A 1 94 ? -27.221 13.481 24.247 1.00 66.06 94 LEU A C 1
ATOM 721 O O . LEU A 1 94 ? -26.450 12.890 23.497 1.00 66.06 94 LEU A O 1
ATOM 725 N N . LEU A 1 95 ? -28.291 12.879 24.778 1.00 69.19 95 LEU A N 1
ATOM 726 C CA . LEU A 1 95 ? -28.615 11.470 24.542 1.00 69.19 95 LEU A CA 1
ATOM 727 C C . LEU A 1 95 ? -28.924 11.187 23.060 1.00 69.19 95 LEU A C 1
ATOM 729 O O . LEU A 1 95 ? -28.463 10.182 22.524 1.00 69.19 95 LEU A O 1
ATOM 733 N N . VAL A 1 96 ? -29.644 12.084 22.376 1.00 67.12 96 VAL A N 1
ATOM 734 C CA . VAL A 1 96 ? -29.942 11.944 20.936 1.00 67.12 96 VAL A CA 1
ATOM 735 C C . VAL A 1 96 ? -28.664 12.017 20.087 1.00 67.12 96 VAL A C 1
ATOM 737 O O . VAL A 1 96 ? -28.517 11.243 19.142 1.00 67.12 96 VAL A O 1
ATOM 740 N N . VAL A 1 97 ? -27.704 12.876 20.450 1.00 67.06 97 VAL A N 1
ATOM 741 C CA . VAL A 1 97 ? -26.402 12.969 19.758 1.00 67.06 97 VAL A CA 1
ATOM 742 C C . VAL A 1 97 ? -25.558 11.702 19.958 1.00 67.06 97 VAL A C 1
ATOM 744 O O . VAL A 1 97 ? -24.933 11.231 19.008 1.00 67.06 97 VAL A O 1
ATOM 747 N N . VAL A 1 98 ? -25.584 11.096 21.151 1.00 66.00 98 VAL A N 1
ATOM 748 C CA . VAL A 1 98 ? -24.871 9.833 21.428 1.00 66.00 98 VAL A CA 1
ATOM 749 C C . VAL A 1 98 ? -25.461 8.661 20.634 1.00 66.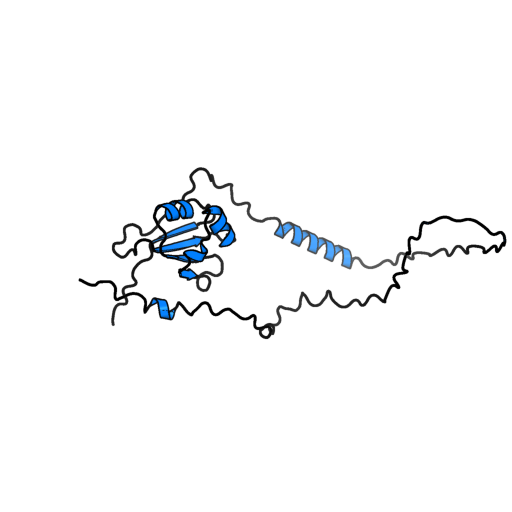00 98 VAL A C 1
ATOM 751 O O . VAL A 1 98 ? -24.710 7.845 20.104 1.00 66.00 98 VAL A O 1
ATOM 754 N N . ILE A 1 99 ? -26.789 8.593 20.484 1.00 64.69 99 ILE A N 1
ATOM 755 C CA . ILE A 1 99 ? -27.444 7.526 19.706 1.00 64.69 99 ILE A CA 1
ATOM 756 C C . ILE A 1 99 ? -27.141 7.667 18.203 1.00 64.69 99 ILE A C 1
ATOM 758 O O . ILE A 1 99 ? -26.929 6.660 17.529 1.00 64.69 99 ILE A O 1
ATOM 762 N N . ALA A 1 100 ? -27.050 8.892 17.674 1.00 60.59 100 ALA A N 1
ATOM 763 C CA . ALA A 1 100 ? -26.734 9.115 16.261 1.00 60.59 100 ALA A CA 1
ATOM 764 C C . ALA A 1 100 ? -25.310 8.654 15.883 1.00 60.59 100 ALA A C 1
ATOM 766 O O . ALA A 1 100 ? -25.112 8.088 14.808 1.00 60.59 100 ALA A O 1
ATOM 767 N N . MET A 1 101 ? -24.328 8.813 16.778 1.00 61.41 101 MET A N 1
ATOM 768 C CA . MET A 1 101 ? -22.933 8.408 16.527 1.00 61.41 101 MET A CA 1
ATOM 769 C C . MET A 1 101 ? -22.711 6.886 16.535 1.00 61.41 101 MET A C 1
ATOM 771 O O . MET A 1 101 ? -21.721 6.414 15.983 1.00 61.41 101 MET A O 1
ATOM 775 N N . ALA A 1 102 ? -23.630 6.101 17.105 1.00 57.81 102 ALA A N 1
ATOM 776 C CA . ALA A 1 102 ? -23.529 4.638 17.128 1.00 57.81 102 ALA A CA 1
ATOM 777 C C . ALA A 1 102 ? -23.971 3.969 15.812 1.00 57.81 102 ALA A C 1
ATOM 779 O O . ALA A 1 102 ? -23.761 2.771 15.625 1.00 57.81 102 ALA A O 1
ATOM 780 N N . SER A 1 103 ? -24.557 4.728 14.881 1.00 54.16 103 SER A N 1
ATOM 781 C CA . SER A 1 103 ? -24.970 4.228 13.566 1.00 54.16 103 SER A CA 1
ATOM 782 C C . SER A 1 103 ? -23.824 4.271 12.548 1.00 54.16 103 SER A C 1
ATOM 784 O O . SER A 1 103 ? -23.952 4.806 11.450 1.00 54.16 103 SER A O 1
ATOM 786 N N . ALA A 1 104 ? -22.671 3.702 12.909 1.00 64.06 104 ALA A N 1
ATOM 787 C CA . ALA A 1 104 ? -21.635 3.441 11.921 1.00 64.06 104 ALA A CA 1
ATOM 788 C C . ALA A 1 104 ? -22.163 2.372 10.946 1.00 64.06 104 ALA A C 1
ATOM 790 O O . ALA A 1 104 ? -22.652 1.329 11.399 1.00 64.06 104 ALA A O 1
ATOM 791 N N . PRO A 1 105 ? -22.102 2.601 9.622 1.00 59.44 105 PRO A N 1
ATOM 792 C CA . PRO A 1 105 ? -22.512 1.607 8.647 1.00 59.44 105 PRO A CA 1
ATOM 793 C C . PRO A 1 105 ? -21.677 0.350 8.875 1.00 59.44 105 PRO A C 1
ATOM 795 O O . PRO A 1 105 ? -20.468 0.331 8.654 1.00 59.44 105 PRO A O 1
ATOM 798 N N . THR A 1 106 ? -22.332 -0.703 9.360 1.00 56.00 106 THR A N 1
ATOM 799 C CA . THR A 1 106 ? -21.730 -2.027 9.454 1.00 56.00 106 THR A CA 1
ATOM 800 C C . THR A 1 106 ? -21.525 -2.484 8.020 1.00 56.00 106 THR A C 1
ATOM 802 O O . THR A 1 106 ? -22.475 -2.900 7.354 1.00 56.00 106 THR A O 1
ATOM 805 N N . ALA A 1 107 ? -20.305 -2.303 7.511 1.00 65.88 107 ALA A N 1
ATOM 806 C CA . ALA A 1 107 ? -19.912 -2.821 6.215 1.00 65.88 107 ALA A CA 1
ATOM 807 C C . ALA A 1 107 ? -20.319 -4.296 6.181 1.00 65.88 107 ALA A C 1
ATOM 809 O O . ALA A 1 107 ? -19.949 -5.063 7.073 1.00 65.88 107 ALA A O 1
ATOM 810 N N . SER A 1 108 ? -21.160 -4.664 5.210 1.00 61.75 108 SER A N 1
ATOM 811 C CA . SER A 1 108 ? -21.618 -6.040 5.059 1.00 61.75 108 SER A CA 1
ATOM 812 C C . SER A 1 108 ? -20.404 -6.965 5.093 1.00 61.75 108 SER A C 1
ATOM 814 O O . SER A 1 108 ? -19.388 -6.608 4.489 1.00 61.75 108 SER A O 1
ATOM 816 N N . PRO A 1 109 ? -20.477 -8.110 5.797 1.00 64.44 109 PRO A N 1
ATOM 817 C CA . PRO A 1 109 ? -19.357 -9.030 5.905 1.00 64.44 109 PRO A CA 1
ATOM 818 C C . PRO A 1 109 ? -18.935 -9.423 4.493 1.00 64.44 109 PRO A C 1
ATOM 820 O O . PRO A 1 109 ? -19.619 -10.179 3.802 1.00 64.44 109 PRO A O 1
ATOM 823 N N . VAL A 1 110 ? -17.834 -8.830 4.036 1.00 69.06 110 VAL A N 1
ATOM 824 C CA . VAL A 1 110 ? -17.214 -9.180 2.767 1.00 69.06 110 VAL A CA 1
ATOM 825 C C . VAL A 1 110 ? -16.841 -10.645 2.911 1.00 69.06 110 VAL A C 1
ATOM 827 O O . VAL A 1 110 ? -16.248 -11.034 3.917 1.00 69.06 110 VAL A O 1
ATOM 830 N N . ASN A 1 111 ? -17.247 -11.472 1.950 1.00 70.38 111 ASN A N 1
ATOM 831 C CA . ASN A 1 111 ? -16.859 -12.872 1.928 1.00 70.38 111 ASN A CA 1
ATOM 832 C C . ASN A 1 111 ? -15.336 -12.930 1.729 1.00 70.38 111 ASN A C 1
ATOM 834 O O . ASN A 1 111 ? -14.831 -12.837 0.614 1.00 70.38 111 ASN A O 1
ATOM 838 N N . LEU A 1 112 ? -14.618 -12.964 2.853 1.00 72.75 112 LEU A N 1
ATOM 839 C CA . LEU A 1 112 ? -13.161 -12.889 2.957 1.00 72.75 112 LEU A CA 1
ATOM 840 C C . LEU A 1 112 ? -12.479 -14.142 2.402 1.00 72.75 112 LEU A C 1
ATOM 842 O O . LEU A 1 112 ? -11.283 -14.118 2.117 1.00 72.75 112 LEU A O 1
ATOM 846 N N . ALA A 1 113 ? -13.231 -15.231 2.224 1.00 81.81 113 ALA A N 1
ATOM 847 C CA . ALA A 1 113 ? -12.727 -16.460 1.640 1.00 81.81 113 ALA A CA 1
ATOM 848 C C . ALA A 1 113 ? -12.467 -16.248 0.140 1.00 81.81 113 ALA A C 1
ATOM 850 O O . ALA A 1 113 ? -13.355 -16.398 -0.695 1.00 81.81 113 ALA A O 1
ATOM 851 N N . GLY A 1 114 ? -11.229 -15.879 -0.189 1.00 90.50 114 GLY A N 1
ATOM 852 C CA . GLY A 1 114 ? -10.790 -15.650 -1.565 1.00 90.50 114 GLY A CA 1
ATOM 853 C C . GLY A 1 114 ? -10.859 -14.196 -2.021 1.00 90.50 114 GLY A C 1
ATOM 854 O O . GLY A 1 114 ? -10.799 -13.946 -3.223 1.00 90.50 114 GLY A O 1
ATOM 855 N N . TYR A 1 115 ? -10.962 -13.235 -1.095 1.00 94.81 115 TYR A N 1
ATOM 856 C CA . TYR A 1 115 ? -10.771 -11.837 -1.465 1.00 94.81 115 TYR A CA 1
ATOM 857 C C . TYR A 1 115 ? -9.387 -11.638 -2.095 1.00 94.81 115 TYR A C 1
ATOM 859 O O . TYR A 1 115 ? -8.371 -12.089 -1.561 1.00 94.81 115 TYR A O 1
ATOM 867 N N . GLN A 1 116 ? -9.364 -10.941 -3.229 1.00 97.31 116 GLN A N 1
ATOM 868 C CA . GLN A 1 116 ? -8.137 -10.479 -3.851 1.00 97.31 116 GLN A CA 1
ATOM 869 C C . GLN A 1 116 ? -8.364 -9.092 -4.449 1.00 97.31 116 GLN A C 1
ATOM 871 O O . GLN A 1 116 ? -9.239 -8.910 -5.300 1.00 97.31 116 GLN A O 1
ATOM 876 N N . ALA A 1 117 ? -7.568 -8.116 -4.022 1.00 97.12 117 ALA A N 1
ATOM 877 C CA . ALA A 1 117 ? -7.610 -6.772 -4.565 1.00 97.12 117 ALA A CA 1
ATOM 878 C C . ALA A 1 117 ? -7.333 -6.810 -6.082 1.00 97.12 117 ALA A C 1
ATOM 880 O O . ALA A 1 117 ? -6.450 -7.559 -6.538 1.00 97.12 117 ALA A O 1
ATOM 881 N N . PRO A 1 118 ? -8.078 -6.038 -6.891 1.00 97.75 118 PRO A N 1
ATOM 882 C CA . PRO A 1 118 ? -7.860 -5.986 -8.328 1.00 97.75 118 PRO A CA 1
ATOM 883 C C . PRO A 1 118 ? -6.476 -5.403 -8.628 1.00 97.75 118 PRO A C 1
ATOM 885 O O . PRO A 1 118 ? -6.093 -4.385 -8.050 1.00 97.75 118 PRO A O 1
ATOM 888 N N . LEU A 1 119 ? -5.752 -6.048 -9.546 1.00 98.06 119 LEU A N 1
ATOM 889 C CA . LEU A 1 119 ? -4.527 -5.513 -10.134 1.00 98.06 119 LEU A CA 1
ATOM 890 C C . LEU A 1 119 ? -4.896 -4.762 -11.417 1.00 98.06 119 LEU A C 1
ATOM 892 O O . LEU A 1 119 ? -5.553 -5.312 -12.303 1.00 98.06 119 LEU A O 1
ATOM 896 N N . ARG A 1 120 ? -4.535 -3.484 -11.494 1.00 97.94 120 ARG A N 1
ATOM 897 C CA . ARG A 1 120 ? -4.776 -2.617 -12.654 1.00 97.94 120 ARG A CA 1
ATOM 898 C C . ARG A 1 120 ? -3.467 -2.371 -13.394 1.00 97.94 120 ARG A C 1
ATOM 900 O O . ARG A 1 120 ? -2.413 -2.304 -12.770 1.00 97.94 120 ARG A O 1
ATOM 907 N N . ASN A 1 121 ? -3.572 -2.142 -14.702 1.00 95.00 121 ASN A N 1
ATOM 908 C CA . ASN A 1 121 ? -2.470 -1.713 -15.572 1.00 95.00 121 ASN A CA 1
ATOM 909 C C . ASN A 1 121 ? -1.343 -2.738 -15.798 1.00 95.00 121 ASN A C 1
ATOM 911 O O . ASN A 1 121 ? -0.291 -2.367 -16.304 1.00 95.00 121 ASN A O 1
ATOM 915 N N . GLU A 1 122 ? -1.574 -4.020 -15.509 1.00 93.38 122 GLU A N 1
ATOM 916 C CA . GLU A 1 122 ? -0.591 -5.098 -15.722 1.00 93.38 122 GLU A CA 1
ATOM 917 C C . GLU A 1 122 ? -0.158 -5.238 -17.193 1.00 93.38 122 GLU A C 1
ATOM 919 O O . GLU A 1 122 ? 0.980 -5.583 -17.487 1.00 93.38 122 GLU A O 1
ATOM 924 N N . SER A 1 123 ? -1.052 -4.930 -18.136 1.00 93.00 123 SER A N 1
ATOM 925 C CA . SER A 1 123 ? -0.793 -5.063 -19.573 1.00 93.00 123 SER A CA 1
ATOM 926 C C . SER A 1 123 ? -0.162 -3.826 -20.221 1.00 93.00 123 SER A C 1
ATOM 928 O O . SER A 1 123 ? -0.033 -3.797 -21.446 1.00 93.00 123 SER A O 1
ATOM 930 N N . LEU A 1 124 ? 0.154 -2.773 -19.458 1.00 93.12 124 LEU A N 1
ATOM 931 C CA . LEU A 1 124 ? 0.762 -1.572 -20.030 1.00 93.12 124 LEU A CA 1
ATOM 932 C C . LEU A 1 124 ? 2.254 -1.820 -20.303 1.00 93.12 124 LEU A C 1
ATOM 934 O O . LEU A 1 124 ? 2.977 -2.211 -19.388 1.00 93.12 124 LEU A O 1
ATOM 938 N N . PRO A 1 125 ? 2.753 -1.559 -21.525 1.00 93.25 125 PRO A N 1
ATOM 939 C CA . PRO A 1 125 ? 4.165 -1.765 -21.844 1.00 93.25 125 PRO A CA 1
ATOM 940 C C . PRO A 1 125 ? 5.089 -0.804 -21.079 1.00 93.25 125 PRO A C 1
ATOM 942 O O . PRO A 1 125 ? 6.281 -1.071 -20.947 1.00 93.25 125 PRO A O 1
ATOM 945 N N . GLU A 1 126 ? 4.559 0.309 -20.565 1.00 95.25 126 GLU A N 1
ATOM 946 C CA . GLU A 1 126 ? 5.284 1.259 -19.718 1.00 95.25 126 GLU A CA 1
ATOM 947 C C . GLU A 1 126 ? 5.295 0.907 -18.221 1.00 95.25 126 GLU A C 1
ATOM 949 O O . GLU A 1 126 ? 5.845 1.689 -17.435 1.00 95.25 126 GLU A O 1
ATOM 954 N N . ALA A 1 127 ? 4.699 -0.221 -17.816 1.00 95.31 127 ALA A N 1
ATOM 955 C CA . ALA A 1 127 ? 4.698 -0.658 -16.425 1.00 95.31 127 ALA A CA 1
ATOM 956 C C . ALA A 1 127 ? 6.131 -0.893 -15.920 1.00 95.31 127 ALA A C 1
ATOM 958 O O . ALA A 1 127 ? 6.957 -1.512 -16.596 1.00 95.31 127 ALA A O 1
ATOM 959 N N . ILE A 1 128 ? 6.435 -0.381 -14.729 1.00 95.38 128 ILE A N 1
ATOM 960 C CA . ILE A 1 128 ? 7.718 -0.592 -14.059 1.00 95.38 128 ILE A CA 1
ATOM 961 C C . ILE A 1 128 ? 7.600 -1.892 -13.247 1.00 95.38 128 ILE A C 1
ATOM 963 O O . ILE A 1 128 ? 6.772 -1.952 -12.336 1.00 95.38 128 ILE A O 1
ATOM 967 N N . PRO A 1 129 ? 8.385 -2.942 -13.559 1.00 95.44 129 PRO A N 1
ATOM 968 C CA . PRO A 1 129 ? 8.339 -4.193 -12.805 1.00 95.44 129 PRO A CA 1
ATOM 969 C C . PRO A 1 129 ? 8.636 -3.958 -11.322 1.00 95.44 129 PRO A C 1
ATOM 971 O O . PRO A 1 129 ? 9.501 -3.146 -11.009 1.00 95.44 129 PRO A O 1
ATOM 974 N N . GLU A 1 130 ? 7.945 -4.680 -10.434 1.00 97.00 130 GLU A N 1
ATOM 975 C CA . GLU A 1 130 ? 8.122 -4.630 -8.966 1.00 97.00 130 GLU A CA 1
ATOM 976 C C . GLU A 1 130 ? 7.785 -3.279 -8.304 1.00 97.00 130 GLU A C 1
ATOM 978 O O . GLU A 1 130 ? 8.116 -3.053 -7.135 1.00 97.00 130 GLU A O 1
ATOM 983 N N . TRP A 1 131 ? 7.125 -2.380 -9.041 1.00 97.81 131 TRP A N 1
ATOM 984 C CA . TRP A 1 131 ? 6.683 -1.073 -8.562 1.00 97.81 131 TRP A CA 1
ATOM 985 C C . TRP A 1 131 ? 5.168 -0.952 -8.669 1.00 97.81 131 TRP A C 1
ATOM 987 O O . TRP A 1 131 ? 4.581 -1.033 -9.753 1.00 97.81 131 TRP A O 1
ATOM 997 N N . TYR A 1 132 ? 4.526 -0.738 -7.524 1.00 98.06 132 TYR A N 1
ATOM 998 C CA . TYR A 1 132 ? 3.072 -0.723 -7.432 1.00 98.06 132 TYR A CA 1
ATOM 999 C C . TYR A 1 132 ? 2.575 0.445 -6.595 1.00 98.06 132 TYR A C 1
ATOM 1001 O O . TYR A 1 132 ? 3.120 0.755 -5.540 1.00 98.06 132 TYR A O 1
ATOM 1009 N N . ILE A 1 133 ? 1.479 1.051 -7.036 1.00 97.75 133 ILE A N 1
ATOM 1010 C CA . ILE A 1 133 ? 0.695 2.001 -6.255 1.00 97.75 133 ILE A CA 1
ATOM 1011 C C . ILE A 1 133 ? -0.377 1.200 -5.522 1.00 97.75 133 ILE A C 1
ATOM 1013 O O . ILE A 1 133 ? -1.227 0.561 -6.150 1.00 97.75 133 ILE A O 1
ATOM 1017 N N . ILE A 1 134 ? -0.321 1.218 -4.196 1.00 98.44 134 ILE A N 1
ATOM 1018 C CA . ILE A 1 134 ? -1.198 0.448 -3.319 1.00 98.44 134 ILE A CA 1
ATOM 1019 C C . ILE A 1 134 ? -2.137 1.431 -2.624 1.00 98.44 134 ILE A C 1
ATOM 1021 O O . ILE A 1 134 ? -1.694 2.369 -1.960 1.00 98.44 134 ILE A O 1
ATOM 1025 N N . GLU A 1 135 ? -3.442 1.226 -2.802 1.00 97.94 135 GLU A N 1
ATOM 1026 C CA . GLU A 1 135 ? -4.485 2.037 -2.177 1.00 97.94 135 GLU A CA 1
ATOM 1027 C C . GLU A 1 135 ? -5.174 1.232 -1.074 1.00 97.94 135 GLU A C 1
ATOM 1029 O O . GLU A 1 135 ? -5.794 0.197 -1.339 1.00 97.94 135 GLU A O 1
ATOM 1034 N N . LEU A 1 136 ? -5.099 1.725 0.163 1.00 97.81 136 LEU A N 1
ATOM 1035 C CA . LEU A 1 136 ? -5.799 1.143 1.302 1.00 97.81 136 LEU A CA 1
ATOM 1036 C C . LEU A 1 136 ? -7.212 1.730 1.426 1.00 97.81 136 LEU A C 1
ATOM 1038 O O . LEU A 1 136 ? -7.503 2.852 1.005 1.00 97.81 136 LEU A O 1
ATOM 1042 N N . ARG A 1 137 ? -8.130 0.953 2.001 1.00 96.75 137 ARG A N 1
ATOM 1043 C CA . ARG A 1 137 ? -9.475 1.412 2.351 1.00 96.75 137 ARG A CA 1
ATOM 1044 C C . ARG A 1 137 ? -9.387 2.468 3.465 1.00 96.75 137 ARG A C 1
ATOM 1046 O O . ARG A 1 137 ? -8.509 2.368 4.321 1.00 96.75 137 ARG A O 1
ATOM 10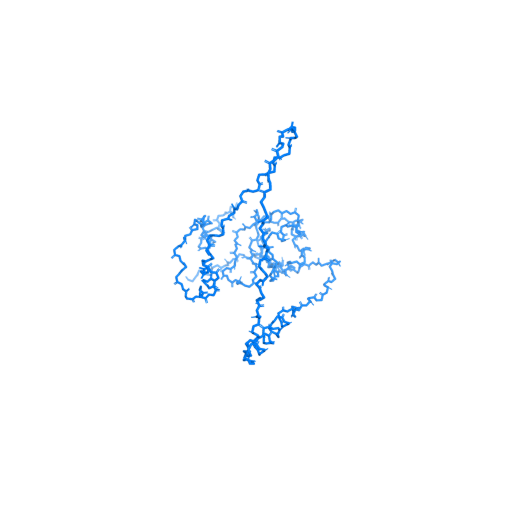53 N N . PRO A 1 138 ? -10.310 3.446 3.509 1.00 96.12 138 PRO A N 1
ATOM 1054 C CA . PRO A 1 138 ? -10.360 4.420 4.596 1.00 96.12 138 PRO A CA 1
ATOM 1055 C C . PRO A 1 138 ? -10.398 3.743 5.972 1.00 96.12 138 PRO A C 1
ATOM 1057 O O . PRO A 1 138 ? -11.181 2.818 6.189 1.00 96.12 138 PRO A O 1
ATOM 1060 N N . GLY A 1 139 ? -9.555 4.213 6.892 1.00 95.25 139 GLY A N 1
ATOM 1061 C CA . GLY A 1 139 ? -9.423 3.663 8.244 1.00 95.25 139 GLY A CA 1
ATOM 1062 C C . GLY A 1 139 ? -8.502 2.445 8.379 1.00 95.25 139 GLY A C 1
ATOM 1063 O O . GLY A 1 139 ? -8.236 2.053 9.511 1.00 95.25 139 GLY A O 1
ATOM 1064 N N . HIS A 1 140 ? -7.996 1.875 7.277 1.00 96.81 140 HIS A N 1
ATOM 1065 C CA . HIS A 1 140 ? -6.982 0.815 7.315 1.00 96.81 140 HIS A CA 1
ATOM 1066 C C . HIS A 1 140 ? -5.582 1.430 7.367 1.00 96.81 140 HIS A C 1
ATOM 1068 O O . HIS A 1 140 ? -5.192 2.161 6.453 1.00 96.81 140 HIS A O 1
ATOM 1074 N N . THR A 1 141 ? -4.848 1.186 8.451 1.00 96.81 141 THR A N 1
ATOM 1075 C CA . THR A 1 141 ? -3.535 1.808 8.689 1.00 96.81 141 THR A CA 1
ATOM 1076 C C . THR A 1 141 ? -2.390 1.001 8.076 1.00 96.81 141 THR A C 1
ATOM 1078 O O . THR A 1 141 ? -2.553 -0.164 7.705 1.00 96.81 141 THR A O 1
ATOM 1081 N N . MET A 1 142 ? -1.197 1.600 7.993 1.00 97.69 142 MET A N 1
ATOM 1082 C CA . MET A 1 142 ? -0.015 0.888 7.496 1.00 97.69 142 MET A CA 1
ATOM 1083 C C . MET A 1 142 ? 0.429 -0.262 8.403 1.00 97.69 142 MET A C 1
ATOM 1085 O O . MET A 1 142 ? 0.953 -1.269 7.922 1.00 97.69 142 MET A O 1
ATOM 1089 N N . GLU A 1 143 ? 0.208 -0.144 9.707 1.00 97.94 143 GLU A N 1
ATOM 1090 C CA . GLU A 1 143 ? 0.507 -1.192 10.681 1.00 97.94 143 GLU A CA 1
ATOM 1091 C C . GLU A 1 143 ? -0.424 -2.388 10.473 1.00 97.94 143 GLU A C 1
ATOM 1093 O O . GLU A 1 143 ? 0.046 -3.520 10.382 1.00 97.94 143 GLU A O 1
ATOM 1098 N N . GLN A 1 144 ? -1.725 -2.127 10.306 1.00 98.00 144 GLN A N 1
ATOM 1099 C CA . GLN A 1 144 ? -2.721 -3.160 10.007 1.00 98.00 144 GLN A CA 1
ATOM 1100 C C . GLN A 1 144 ? -2.427 -3.850 8.674 1.00 98.00 144 GLN A C 1
ATOM 1102 O O . GLN A 1 144 ? -2.519 -5.073 8.574 1.00 98.00 144 GLN A O 1
ATOM 1107 N N . HIS A 1 145 ? -2.017 -3.078 7.663 1.00 97.94 145 HIS A N 1
ATOM 1108 C CA . HIS A 1 145 ? -1.586 -3.627 6.383 1.00 97.94 145 HIS A CA 1
ATOM 1109 C C . HIS A 1 145 ? -0.357 -4.537 6.536 1.00 97.94 145 HIS A C 1
ATOM 1111 O O . HIS A 1 145 ? -0.345 -5.662 6.038 1.00 97.94 145 HIS A O 1
ATOM 1117 N N . SER A 1 146 ? 0.658 -4.096 7.281 1.00 98.38 146 SER A N 1
ATOM 1118 C CA . SER A 1 146 ? 1.875 -4.882 7.533 1.00 98.38 146 SER A CA 1
ATOM 1119 C C . SER A 1 146 ? 1.582 -6.196 8.267 1.00 98.38 146 SER A C 1
ATOM 1121 O O . SER A 1 146 ? 2.109 -7.253 7.911 1.00 98.38 146 SER A O 1
ATOM 1123 N N . GLU A 1 147 ? 0.693 -6.151 9.260 1.00 98.12 147 GLU A N 1
ATOM 1124 C CA . GLU A 1 147 ? 0.233 -7.336 9.983 1.00 98.12 147 GLU A CA 1
ATOM 1125 C C . GLU A 1 147 ? -0.504 -8.312 9.055 1.00 98.12 147 GLU A C 1
ATOM 1127 O O . GLU A 1 147 ? -0.174 -9.498 9.027 1.00 98.12 147 GLU A O 1
ATOM 1132 N N . ALA A 1 148 ? -1.436 -7.816 8.233 1.00 97.19 148 ALA A N 1
ATOM 1133 C CA . ALA A 1 148 ? -2.206 -8.636 7.298 1.00 97.19 148 ALA A CA 1
ATOM 1134 C C . ALA A 1 148 ? -1.332 -9.319 6.230 1.00 97.19 148 ALA A C 1
ATOM 1136 O O . ALA A 1 148 ? -1.588 -10.463 5.848 1.00 97.19 148 ALA A O 1
ATOM 1137 N N . VAL A 1 149 ? -0.280 -8.643 5.760 1.00 97.88 149 VAL A N 1
ATOM 1138 C CA . VAL A 1 149 ? 0.674 -9.187 4.776 1.00 97.88 149 VAL A CA 1
ATOM 1139 C C . VAL A 1 149 ? 1.699 -10.133 5.428 1.00 97.88 149 VAL A C 1
ATOM 1141 O O . VAL A 1 149 ? 2.304 -10.977 4.751 1.00 97.88 149 VAL A O 1
ATOM 1144 N N . GLY A 1 150 ? 1.892 -10.029 6.747 1.00 98.12 150 GLY A N 1
ATOM 1145 C CA . GLY A 1 150 ? 2.883 -10.792 7.507 1.00 98.12 150 GLY A CA 1
ATOM 1146 C C . GLY A 1 150 ? 4.317 -10.293 7.306 1.00 98.12 150 GLY A C 1
ATOM 1147 O O . GLY A 1 150 ? 5.269 -11.066 7.421 1.00 98.12 150 GLY A O 1
ATOM 1148 N N . THR A 1 151 ? 4.497 -9.024 6.938 1.00 98.06 151 THR A N 1
ATOM 1149 C CA . THR A 1 151 ? 5.813 -8.383 6.823 1.00 98.06 151 THR A CA 1
ATOM 1150 C C . THR A 1 151 ? 5.696 -6.878 7.039 1.00 98.06 151 THR A C 1
ATOM 1152 O O . THR A 1 151 ? 4.648 -6.293 6.795 1.00 98.06 151 THR A O 1
ATOM 1155 N N . ASP A 1 152 ? 6.775 -6.240 7.484 1.00 98.38 152 ASP A N 1
ATOM 1156 C CA . ASP A 1 152 ? 6.811 -4.787 7.664 1.00 98.38 152 ASP A CA 1
ATOM 1157 C C . ASP A 1 152 ? 6.837 -4.076 6.303 1.00 98.38 152 ASP A C 1
ATOM 1159 O O . ASP A 1 152 ? 7.867 -4.053 5.620 1.00 98.38 152 ASP A O 1
ATOM 1163 N N . MET A 1 153 ? 5.695 -3.502 5.912 1.00 98.31 153 MET A N 1
ATOM 1164 C CA . MET A 1 153 ? 5.521 -2.870 4.605 1.00 98.31 153 MET A CA 1
ATOM 1165 C C . MET A 1 153 ? 6.211 -1.508 4.498 1.00 98.31 153 MET A C 1
ATOM 1167 O O . MET A 1 153 ? 6.468 -1.055 3.382 1.00 98.31 153 MET A O 1
ATOM 1171 N N . ASN A 1 154 ? 6.614 -0.893 5.617 1.00 97.62 154 ASN A N 1
ATOM 1172 C CA . ASN A 1 154 ? 7.385 0.354 5.591 1.00 97.62 154 ASN A CA 1
ATOM 1173 C C . ASN A 1 154 ? 8.743 0.182 4.896 1.00 97.62 154 ASN A C 1
ATOM 1175 O O . ASN A 1 154 ? 9.270 1.137 4.335 1.00 97.62 154 ASN A O 1
ATOM 1179 N N . LYS A 1 155 ? 9.290 -1.041 4.862 1.00 97.94 155 LYS A N 1
ATOM 1180 C CA . LYS A 1 155 ? 10.543 -1.361 4.152 1.00 97.94 155 LYS A CA 1
ATOM 1181 C C . LYS A 1 155 ? 10.435 -1.227 2.636 1.00 97.94 155 LYS A C 1
ATOM 1183 O O . LYS A 1 155 ? 11.443 -0.992 1.977 1.00 97.94 155 LYS A O 1
ATOM 1188 N N . TYR A 1 156 ? 9.230 -1.400 2.101 1.00 97.94 156 TYR A N 1
ATOM 1189 C CA . TYR A 1 156 ? 8.944 -1.315 0.670 1.00 97.94 156 TYR A CA 1
ATOM 1190 C C . TYR A 1 156 ? 8.360 0.048 0.288 1.00 97.94 156 TYR A C 1
ATOM 1192 O O . TYR A 1 156 ? 8.214 0.334 -0.897 1.00 97.94 156 TYR A O 1
ATOM 1200 N N . LEU A 1 157 ? 8.026 0.898 1.267 1.00 97.19 157 LEU A N 1
ATOM 1201 C CA . LEU A 1 157 ? 7.464 2.222 1.034 1.00 97.19 157 LEU A CA 1
ATOM 1202 C C . LEU A 1 157 ? 8.522 3.135 0.408 1.00 97.19 157 LEU A C 1
ATOM 1204 O O . LEU A 1 157 ? 9.498 3.523 1.047 1.00 97.19 157 LEU A O 1
ATOM 1208 N N . HIS A 1 158 ? 8.308 3.497 -0.854 1.00 96.81 158 HIS A N 1
ATOM 1209 C CA . HIS A 1 158 ? 9.144 4.459 -1.559 1.00 96.81 158 HIS A CA 1
ATOM 1210 C C . HIS A 1 158 ? 8.643 5.890 -1.345 1.00 96.81 158 HIS A C 1
ATOM 1212 O O . HIS A 1 158 ? 9.411 6.781 -0.988 1.00 96.81 158 HIS A O 1
ATOM 1218 N N . VAL A 1 159 ? 7.341 6.110 -1.550 1.00 95.88 159 VAL A N 1
ATOM 1219 C CA . VAL A 1 159 ? 6.690 7.419 -1.412 1.00 95.88 159 VAL A CA 1
ATOM 1220 C C . VAL A 1 159 ? 5.290 7.222 -0.844 1.00 95.88 159 VAL A C 1
ATOM 1222 O O . VAL A 1 159 ? 4.520 6.419 -1.367 1.00 95.88 159 VAL A O 1
ATOM 1225 N N . SER A 1 160 ? 4.943 7.987 0.192 1.00 95.31 160 SER A N 1
ATOM 1226 C CA . SER A 1 160 ? 3.551 8.162 0.619 1.00 95.31 160 SER A CA 1
ATOM 1227 C C . SER A 1 160 ? 2.902 9.294 -0.184 1.00 95.31 160 SER A C 1
ATOM 1229 O O . SER A 1 160 ? 3.514 10.337 -0.435 1.00 95.31 160 SER A O 1
ATOM 1231 N N . LEU A 1 161 ? 1.649 9.086 -0.577 1.00 94.50 161 LEU A N 1
ATOM 1232 C CA . LEU A 1 161 ? 0.842 10.030 -1.340 1.00 94.50 161 LEU A CA 1
ATOM 1233 C C . LEU A 1 161 ? -0.312 10.610 -0.501 1.00 94.50 161 LEU A C 1
ATOM 1235 O O . LEU A 1 161 ? -1.269 11.156 -1.053 1.00 94.50 161 LEU A O 1
ATOM 1239 N N . ASP A 1 162 ? -0.191 10.581 0.830 1.00 90.00 162 ASP A N 1
ATOM 1240 C CA . ASP A 1 162 ? -1.214 11.060 1.780 1.00 90.00 162 ASP A CA 1
ATOM 1241 C C . ASP A 1 162 ? -1.546 12.557 1.607 1.00 90.00 162 ASP A C 1
ATOM 1243 O O . ASP A 1 162 ? -2.613 13.033 1.988 1.00 90.00 162 ASP A O 1
ATOM 1247 N N . ARG A 1 163 ? -0.648 13.335 0.983 1.00 90.69 163 ARG A N 1
ATOM 1248 C CA . ARG A 1 163 ? -0.905 14.748 0.644 1.00 90.69 163 ARG A CA 1
ATOM 1249 C C . ARG A 1 163 ? -1.929 14.925 -0.475 1.00 90.69 163 ARG A C 1
ATOM 1251 O O . ARG A 1 163 ? -2.545 15.983 -0.566 1.00 90.69 163 ARG A O 1
ATOM 1258 N N . VAL A 1 164 ? -2.057 13.931 -1.352 1.00 92.75 164 VAL A N 1
ATOM 1259 C CA . VAL A 1 164 ? -2.982 13.947 -2.494 1.00 92.75 164 VAL A CA 1
ATOM 1260 C C . VAL A 1 164 ? -4.317 13.314 -2.100 1.00 92.75 164 VAL A C 1
ATOM 1262 O O . VAL A 1 164 ? -5.370 13.790 -2.523 1.00 92.75 164 VAL A O 1
ATOM 1265 N N . TRP A 1 165 ? -4.282 12.286 -1.248 1.00 91.56 165 TRP A N 1
ATOM 1266 C CA . TRP A 1 165 ? -5.461 11.575 -0.758 1.00 91.56 165 TRP A CA 1
ATOM 1267 C C . TRP A 1 165 ? -5.527 11.640 0.767 1.00 91.56 165 TRP A C 1
ATOM 1269 O O . TRP A 1 165 ? -4.893 10.862 1.463 1.00 91.56 165 TRP A O 1
ATOM 1279 N N . VAL A 1 166 ? -6.306 12.589 1.286 1.00 92.19 166 VAL A N 1
ATOM 1280 C CA . VAL A 1 166 ? -6.379 12.872 2.732 1.00 92.19 166 VAL A CA 1
ATOM 1281 C C . VAL A 1 166 ? -7.252 11.890 3.518 1.00 92.19 166 VAL A C 1
ATOM 1283 O O . VAL A 1 166 ? -7.185 11.843 4.741 1.00 92.19 166 VAL A O 1
ATOM 1286 N N . ASP A 1 167 ? -8.113 11.138 2.835 1.00 94.25 167 ASP A N 1
ATOM 1287 C CA . ASP A 1 167 ? -9.113 10.249 3.435 1.00 94.25 167 ASP A CA 1
ATOM 1288 C C . ASP A 1 167 ? -8.662 8.784 3.522 1.00 94.25 167 ASP A C 1
ATOM 1290 O O . ASP A 1 167 ? -9.365 7.947 4.092 1.00 94.25 167 ASP A O 1
ATOM 1294 N N . ARG A 1 168 ? -7.510 8.454 2.934 1.00 94.12 168 ARG A N 1
ATOM 1295 C CA . ARG A 1 168 ? -7.009 7.084 2.823 1.00 94.12 168 ARG A CA 1
ATOM 1296 C C . ARG A 1 168 ? -5.509 7.059 2.593 1.00 94.12 168 ARG A C 1
ATOM 1298 O O . ARG A 1 168 ? -4.951 7.990 2.032 1.00 94.12 168 ARG A O 1
ATOM 1305 N N . VAL A 1 169 ? -4.891 5.948 2.965 1.00 96.81 169 VAL A N 1
ATOM 1306 C CA . VAL A 1 169 ? -3.463 5.733 2.745 1.00 96.81 169 VAL A CA 1
ATOM 1307 C C . VAL A 1 169 ? -3.249 5.249 1.315 1.00 96.81 169 VAL A C 1
ATOM 1309 O O . VAL A 1 169 ? -3.799 4.223 0.903 1.00 96.81 169 VAL A O 1
ATOM 1312 N N . VAL A 1 170 ? -2.442 5.989 0.561 1.00 97.69 170 VAL A N 1
ATOM 1313 C CA . VAL A 1 170 ? -1.992 5.594 -0.778 1.00 97.69 170 VAL A CA 1
ATOM 1314 C C . VAL A 1 170 ? -0.484 5.727 -0.819 1.00 97.69 170 VAL A C 1
ATOM 1316 O O . VAL A 1 170 ? 0.052 6.784 -0.494 1.00 97.69 170 VAL A O 1
ATOM 1319 N N . TYR A 1 171 ? 0.214 4.677 -1.235 1.00 97.88 171 TYR A N 1
ATOM 1320 C CA . TYR A 1 171 ? 1.670 4.705 -1.295 1.00 97.88 171 TYR A CA 1
ATOM 1321 C C . TYR A 1 171 ? 2.210 3.941 -2.500 1.00 97.88 171 TYR A C 1
ATOM 1323 O O . TYR A 1 171 ? 1.535 3.096 -3.089 1.00 97.88 171 TYR A O 1
ATOM 1331 N N . VAL A 1 172 ? 3.447 4.265 -2.867 1.00 97.62 172 VAL A N 1
ATOM 1332 C CA . VAL A 1 172 ? 4.224 3.554 -3.882 1.00 97.62 172 VAL A CA 1
ATOM 1333 C C . VAL A 1 172 ? 5.122 2.547 -3.174 1.00 97.62 172 VAL A C 1
ATOM 1335 O O . VAL A 1 172 ? 5.983 2.935 -2.381 1.00 97.62 172 VAL A O 1
ATOM 1338 N N . GLY A 1 173 ? 4.901 1.265 -3.446 1.00 97.69 173 GLY A N 1
ATOM 1339 C CA . GLY A 1 173 ? 5.758 0.163 -3.031 1.00 97.69 173 GLY A CA 1
ATOM 1340 C C . GLY A 1 173 ? 6.806 -0.144 -4.101 1.00 97.69 173 GLY A C 1
ATOM 1341 O O . GLY A 1 173 ? 6.443 -0.300 -5.266 1.00 97.69 173 GLY A O 1
ATOM 1342 N N . ALA A 1 174 ? 8.076 -0.252 -3.713 1.00 97.62 174 ALA A N 1
ATOM 1343 C CA . ALA A 1 174 ? 9.186 -0.634 -4.588 1.00 97.62 174 ALA A CA 1
ATOM 1344 C C . ALA A 1 174 ? 9.804 -1.972 -4.152 1.00 97.62 174 ALA A C 1
ATOM 1346 O O . ALA A 1 174 ? 9.834 -2.280 -2.960 1.00 97.62 174 ALA A O 1
ATOM 1347 N N . ASN A 1 175 ? 10.348 -2.728 -5.112 1.00 97.75 175 ASN A N 1
ATOM 1348 C CA . ASN A 1 175 ? 10.925 -4.067 -4.909 1.00 97.75 175 ASN A CA 1
ATOM 1349 C C . ASN A 1 175 ? 9.915 -5.059 -4.304 1.00 97.75 175 ASN A C 1
ATOM 1351 O O . ASN A 1 175 ? 10.240 -5.839 -3.409 1.00 97.75 175 ASN A O 1
ATOM 1355 N N . VAL A 1 176 ? 8.659 -4.976 -4.746 1.00 98.00 176 VAL A N 1
ATOM 1356 C CA . VAL A 1 176 ? 7.599 -5.894 -4.327 1.00 98.00 176 VAL A CA 1
ATOM 1357 C C . VAL A 1 176 ? 7.560 -7.048 -5.324 1.00 98.00 176 VAL A C 1
ATOM 1359 O O . VAL A 1 176 ? 7.055 -6.890 -6.433 1.00 98.00 176 VAL A O 1
ATOM 1362 N N . ASP A 1 177 ? 8.109 -8.197 -4.939 1.00 98.06 177 ASP A N 1
ATOM 1363 C CA . ASP A 1 177 ? 8.077 -9.408 -5.765 1.00 98.06 177 ASP A CA 1
ATOM 1364 C C . ASP A 1 177 ? 6.652 -9.986 -5.918 1.00 98.06 177 ASP A C 1
ATOM 1366 O O . ASP A 1 177 ? 5.707 -9.571 -5.240 1.00 98.06 177 ASP A O 1
ATOM 1370 N N . ASP 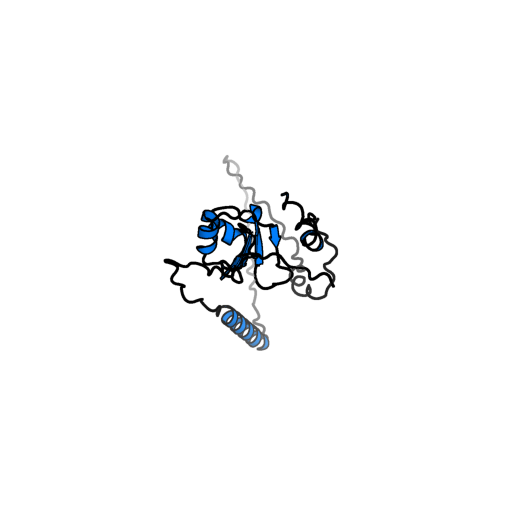A 1 178 ? 6.480 -10.956 -6.820 1.00 97.75 178 ASP A N 1
ATOM 1371 C CA . ASP A 1 178 ? 5.171 -11.552 -7.130 1.00 97.75 178 ASP A CA 1
ATOM 1372 C C . ASP A 1 178 ? 4.530 -12.268 -5.926 1.00 97.75 178 ASP A C 1
ATOM 1374 O O . ASP A 1 178 ? 3.302 -12.282 -5.775 1.00 97.75 178 ASP A O 1
ATOM 1378 N N . GLU A 1 179 ? 5.343 -12.857 -5.043 1.00 98.06 179 GLU A N 1
ATOM 1379 C CA . GLU A 1 179 ? 4.856 -13.548 -3.848 1.00 98.06 179 GLU A CA 1
ATOM 1380 C C . GLU A 1 179 ? 4.307 -12.542 -2.828 1.00 98.06 179 GLU A C 1
ATOM 1382 O O . GLU A 1 179 ? 3.199 -12.706 -2.299 1.00 98.06 179 GLU A O 1
ATOM 1387 N N . LEU A 1 180 ? 5.060 -11.473 -2.569 1.00 98.25 180 LEU A N 1
ATOM 1388 C CA . LEU A 1 180 ? 4.662 -10.368 -1.714 1.00 98.25 180 LEU A CA 1
ATOM 1389 C C . LEU A 1 180 ? 3.461 -9.631 -2.303 1.00 98.25 180 LEU A C 1
ATOM 1391 O O . LEU A 1 180 ? 2.509 -9.369 -1.570 1.00 98.25 180 LEU A O 1
ATOM 1395 N N . LEU A 1 181 ? 3.435 -9.386 -3.615 1.00 98.25 181 LEU A N 1
ATOM 1396 C CA . LEU A 1 181 ? 2.280 -8.821 -4.310 1.00 98.25 181 LEU A CA 1
ATOM 1397 C C . LEU A 1 181 ? 1.035 -9.691 -4.100 1.00 98.25 181 LEU A C 1
ATOM 1399 O O . LEU A 1 181 ? -0.050 -9.181 -3.807 1.00 98.25 181 LEU A O 1
ATOM 1403 N N . GLY A 1 182 ? 1.184 -11.013 -4.195 1.00 97.94 182 GLY A N 1
ATOM 1404 C CA . GLY A 1 182 ? 0.118 -11.965 -3.909 1.00 97.94 182 GLY A CA 1
ATOM 1405 C C . GLY A 1 182 ? -0.428 -11.846 -2.483 1.00 97.94 182 GLY A C 1
ATOM 1406 O O . GLY A 1 182 ? -1.639 -11.974 -2.290 1.00 97.94 182 GLY A O 1
ATOM 1407 N N . ARG A 1 183 ? 0.430 -11.573 -1.491 1.00 98.06 183 ARG A N 1
ATOM 1408 C CA . ARG A 1 183 ? 0.034 -11.349 -0.088 1.00 98.06 183 ARG A CA 1
ATOM 1409 C C . ARG A 1 183 ? -0.600 -9.978 0.134 1.00 98.06 183 ARG A C 1
ATOM 1411 O O . ARG A 1 183 ? -1.668 -9.921 0.734 1.00 98.06 183 ARG A O 1
ATOM 1418 N N . VAL A 1 184 ? -0.024 -8.912 -0.422 1.00 98.25 184 VAL A N 1
ATOM 1419 C CA . VAL A 1 184 ? -0.599 -7.553 -0.422 1.00 98.25 184 VAL A CA 1
ATOM 1420 C C . VAL A 1 184 ? -2.021 -7.588 -0.968 1.00 98.25 184 VAL A C 1
ATOM 1422 O O . VAL A 1 184 ? -2.948 -7.105 -0.329 1.00 98.25 184 VAL A O 1
ATOM 1425 N N . ARG A 1 185 ? -2.236 -8.244 -2.112 1.00 98.00 185 ARG A N 1
ATOM 1426 C CA . ARG A 1 185 ? -3.567 -8.335 -2.721 1.00 98.00 185 ARG A CA 1
ATOM 1427 C C . ARG A 1 185 ? -4.563 -9.159 -1.902 1.00 98.00 185 ARG A C 1
ATOM 1429 O O . ARG A 1 185 ? -5.758 -8.994 -2.113 1.00 98.00 185 ARG A O 1
ATOM 1436 N N . LYS A 1 186 ? -4.118 -10.042 -1.006 1.00 97.25 186 LYS A N 1
ATOM 1437 C CA . LYS A 1 186 ? -5.008 -10.811 -0.118 1.00 97.25 186 LYS A CA 1
ATOM 1438 C C . LYS A 1 186 ? -5.458 -10.017 1.108 1.00 97.25 186 LYS A C 1
ATOM 1440 O O . LYS A 1 186 ? -6.420 -10.438 1.747 1.00 97.25 186 LYS A O 1
ATOM 1445 N N . ASP A 1 187 ? -4.810 -8.899 1.434 1.00 97.56 187 ASP A N 1
ATOM 1446 C CA . ASP A 1 187 ? -5.245 -8.056 2.545 1.00 97.56 187 ASP A CA 1
ATOM 1447 C C . ASP A 1 187 ? -6.615 -7.419 2.227 1.00 97.56 187 ASP A C 1
ATOM 1449 O O . ASP A 1 187 ? -6.724 -6.650 1.265 1.00 97.56 187 ASP A O 1
ATOM 1453 N N . PRO A 1 188 ? -7.671 -7.687 3.021 1.00 96.25 188 PRO A N 1
ATOM 1454 C CA . PRO A 1 188 ? -8.992 -7.089 2.822 1.00 96.25 188 PRO A CA 1
ATOM 1455 C C . PRO A 1 188 ? -9.028 -5.564 2.929 1.00 96.25 188 PRO A C 1
ATOM 1457 O O . PRO A 1 188 ? -9.940 -4.931 2.384 1.00 96.25 188 PRO A O 1
ATOM 1460 N N . GLY A 1 189 ? -8.059 -4.974 3.625 1.00 96.38 189 GLY A N 1
ATOM 1461 C CA . GLY A 1 189 ? -7.893 -3.537 3.728 1.00 96.38 189 GLY A CA 1
ATOM 1462 C C . GLY A 1 189 ? -7.312 -2.893 2.473 1.00 96.38 189 GLY A C 1
ATOM 1463 O O . GLY A 1 189 ? -7.455 -1.687 2.310 1.00 96.38 189 GLY A O 1
ATOM 1464 N N . VAL A 1 190 ? -6.743 -3.658 1.535 1.00 97.69 190 VAL A N 1
ATOM 1465 C CA . VAL A 1 190 ? -6.304 -3.127 0.237 1.00 97.69 190 VAL A CA 1
ATOM 1466 C C . VAL A 1 190 ? -7.509 -2.990 -0.682 1.00 97.69 190 VAL A C 1
ATOM 1468 O O . VAL A 1 190 ? -8.219 -3.958 -0.956 1.00 97.69 190 VAL A O 1
ATOM 1471 N N . ARG A 1 191 ? -7.757 -1.778 -1.179 1.00 96.94 191 ARG A N 1
ATOM 1472 C CA . ARG A 1 191 ? -8.840 -1.485 -2.123 1.00 96.94 191 ARG A CA 1
ATOM 1473 C C . ARG A 1 191 ? -8.467 -1.913 -3.536 1.00 96.94 191 ARG A C 1
ATOM 1475 O O . ARG A 1 191 ? -9.268 -2.562 -4.204 1.00 96.94 191 ARG A O 1
ATOM 1482 N N . GLU A 1 192 ? -7.279 -1.531 -3.987 1.00 97.69 192 GLU A N 1
ATOM 1483 C CA . GLU A 1 192 ? -6.745 -1.880 -5.300 1.00 97.69 192 GLU A CA 1
ATOM 1484 C C . GLU A 1 192 ? -5.225 -1.722 -5.352 1.00 97.69 192 GLU A C 1
ATOM 1486 O O . GLU A 1 192 ? -4.627 -1.010 -4.544 1.00 97.69 192 GLU A O 1
ATOM 1491 N N . VAL A 1 193 ? -4.616 -2.393 -6.330 1.00 98.31 193 VAL A N 1
ATOM 1492 C CA . VAL A 1 193 ? -3.192 -2.279 -6.643 1.00 98.31 193 VAL A CA 1
ATOM 1493 C C . VAL A 1 193 ? -3.058 -1.885 -8.108 1.00 98.31 193 VAL A C 1
ATOM 1495 O O . VAL A 1 193 ? -3.705 -2.475 -8.976 1.00 98.31 193 VAL A O 1
ATOM 1498 N N . ARG A 1 194 ? -2.233 -0.886 -8.409 1.00 97.94 194 ARG A N 1
ATOM 1499 C CA . ARG A 1 194 ? -1.957 -0.438 -9.780 1.00 97.94 194 ARG A CA 1
ATOM 1500 C C . ARG A 1 194 ? -0.472 -0.600 -10.073 1.00 97.94 194 ARG A C 1
ATOM 1502 O O . ARG A 1 194 ? 0.342 -0.247 -9.228 1.00 97.94 194 ARG A O 1
ATOM 1509 N N . CYS A 1 195 ? -0.115 -1.093 -11.252 1.00 97.50 195 CYS A N 1
ATOM 1510 C CA . CYS A 1 195 ? 1.272 -1.034 -11.714 1.00 97.50 195 CYS A CA 1
ATOM 1511 C C . CYS A 1 195 ? 1.689 0.431 -11.892 1.00 97.50 195 CYS A C 1
ATOM 1513 O O . CYS A 1 195 ? 0.936 1.210 -12.489 1.00 97.50 195 CYS A O 1
ATOM 1515 N N . ASP A 1 196 ? 2.859 0.800 -11.368 1.00 95.88 196 ASP A N 1
ATOM 1516 C CA . ASP A 1 196 ? 3.431 2.120 -11.629 1.00 95.88 196 ASP A CA 1
ATOM 1517 C C . ASP A 1 196 ? 3.899 2.198 -13.090 1.00 95.88 196 ASP A C 1
ATOM 1519 O O . ASP A 1 196 ? 4.292 1.194 -13.686 1.00 95.88 196 ASP A O 1
ATOM 1523 N N . THR A 1 197 ? 3.835 3.381 -13.693 1.00 94.25 197 THR A N 1
ATOM 1524 C CA . THR A 1 197 ? 4.151 3.583 -15.115 1.00 94.25 197 THR A CA 1
ATOM 1525 C C . THR A 1 197 ? 5.158 4.698 -15.286 1.00 94.25 197 THR A C 1
ATOM 1527 O O . THR A 1 197 ? 5.062 5.734 -14.630 1.00 94.25 197 THR A O 1
ATOM 1530 N N . LYS A 1 198 ? 6.085 4.542 -16.234 1.00 90.81 198 LYS A N 1
ATOM 1531 C CA . LYS A 1 198 ? 7.023 5.619 -16.576 1.00 90.81 198 LYS A CA 1
ATOM 1532 C C . LYS A 1 198 ? 6.258 6.837 -17.095 1.00 90.81 198 LYS A C 1
ATOM 1534 O O . LYS A 1 198 ? 5.637 6.777 -18.155 1.00 90.81 198 LYS A O 1
ATOM 1539 N N . ILE A 1 199 ? 6.349 7.953 -16.376 1.00 85.88 199 ILE A N 1
ATOM 1540 C CA . ILE A 1 199 ? 5.827 9.238 -16.845 1.00 85.88 199 ILE A CA 1
ATOM 1541 C C . ILE A 1 199 ? 6.699 9.682 -18.024 1.00 85.88 199 ILE A C 1
ATOM 1543 O O . ILE A 1 199 ? 7.872 10.016 -17.846 1.00 85.88 199 ILE A O 1
ATOM 1547 N N . LYS A 1 200 ? 6.142 9.670 -19.240 1.00 83.75 200 LYS A N 1
ATOM 1548 C CA . LYS A 1 200 ? 6.760 10.336 -20.390 1.00 83.75 200 LYS A CA 1
ATOM 1549 C C . LYS A 1 200 ? 6.576 11.833 -20.164 1.00 83.75 200 LYS A C 1
ATOM 1551 O O . LYS A 1 200 ? 5.467 12.337 -20.296 1.00 83.75 200 LYS A O 1
ATOM 1556 N N . MET A 1 201 ? 7.632 12.525 -19.749 1.00 76.06 201 MET A N 1
ATOM 1557 C CA . MET A 1 201 ? 7.632 13.981 -19.840 1.00 76.06 201 MET A CA 1
ATOM 1558 C C . MET A 1 201 ? 7.796 14.297 -21.323 1.00 76.06 201 MET A C 1
ATOM 1560 O O . MET A 1 201 ? 8.858 14.038 -21.885 1.00 76.06 201 MET A O 1
ATOM 1564 N N . GLU A 1 202 ? 6.716 14.727 -21.971 1.00 82.88 202 GLU A N 1
ATOM 1565 C CA . GLU A 1 202 ? 6.801 15.298 -23.312 1.00 82.88 202 GLU A CA 1
ATOM 1566 C C . GLU A 1 202 ? 7.686 16.547 -23.192 1.00 82.88 202 GLU A C 1
ATOM 1568 O O . GLU A 1 202 ? 7.339 17.496 -22.491 1.00 82.88 202 GLU A O 1
ATOM 1573 N N . GLU A 1 203 ? 8.895 16.482 -23.756 1.00 76.81 203 GLU A N 1
ATOM 1574 C CA . GLU A 1 203 ? 9.761 17.650 -23.908 1.00 76.81 203 GLU A CA 1
ATOM 1575 C C . GLU A 1 203 ? 9.093 18.572 -24.938 1.00 76.81 203 GLU A C 1
ATOM 1577 O O . GLU A 1 203 ? 9.162 18.308 -26.139 1.00 76.81 203 GLU A O 1
ATOM 1582 N N . GLU A 1 204 ? 8.384 19.593 -24.447 1.00 68.00 204 GLU A N 1
ATOM 1583 C CA . GLU A 1 204 ? 7.905 20.736 -25.242 1.00 68.00 204 GLU A CA 1
ATOM 1584 C C . GLU A 1 204 ? 9.048 21.680 -25.643 1.00 68.00 204 GLU A C 1
ATOM 1586 O O . GLU A 1 204 ? 9.926 21.970 -24.792 1.00 68.00 204 GLU A O 1
#

Secondary structure (DSSP, 8-state):
----SSSSTTTTTT----------TT---SGGGTTSSTTS-----------------------------PPP------------THHHHHHHHHHHHHHHHT----------TT--PPEESTT-TTEEEEEEEEEEPTT--HHHHHHHHTS-GGGTEEEE-TTT-TTS-EEEEES--HHHHHHHHH-TTEEEEEEEE-------

Organism: NCBI:txid390896

Foldseek 3Di:
DDPPPDDDVVCVVVCPDPDPPPPDPPPPPDPPPVPVPVPPDDPDDDDPPDDPDPDDDDDDDDDDDDDDDDDDDDDDDDPPDPDDPPVVVVVVVVVVVVVVVVPDPPDPPDPLVDQFAAEAPPPPPQFDPQKKKWWFAFPQDQVNLCVQLVHNQVVQFPDWPCVVPVRTTITIGHNQDPSSNRSSRSRPRTNHMYGDGDDPPPPD

Radius of gyration: 33.18 Å; chains: 1; bounding box: 60×46×108 Å

Sequence (204 aa):
MDIAGLSLRSYAAYARPQQEESFNPWLASGPIAILQVILRHESLPPIWTASLATDASLSPNSTNQLSAHVPTCTTMSILFTRRTPLFAFLTLSLLVVVIAMASAPTASPVNLAGYQAPLRNESLPEAIPEWYIIELRPGHTMEQHSEAVGTDMNKYLHVSLDRVWVDRVVYVGANVDDELLGRVRKDPGVREVRCDTKIKMEEE

pLDDT: mean 71.07, std 22.96, range [37.31, 98.44]